Protein AF-A0A9E5UTL1-F1 (afdb_monomer_lite)

Foldseek 3Di:
DAPDPPDPVLVVVVVVCCVVQVFAPWDDDRNWIWGDGPNHTDIDHDDDPQLQVLLCLLPVDVVLVVLLQVLQVLLCWGQDSRAIWRWDADPVRPDIDTQHQDSPVCLSCVLQVFHPVLSVVPDPDLLSVLVRSCPGLSHACVCLVPPDPVVVVVCVVDVSSVVSSVSCVVVVVVDPPSHDPDDNVNSLVSSCVSRVVSVSVVVNVVVVVVVVLVVLLCVQDDLVLLCVLVVVDDPVCSVVLVVVLCVVDPHSSVVSNVDHNVVVSVSSVVSVVVVVVPPD

pLDDT: mean 87.73, std 11.04, range [37.44, 98.12]

Sequence (280 aa):
MGYNEQDPEWATIRENLLASLPLEETEESKGRLNGFFEGFPVDILLFPEESLDMATHYLSFPEVGHLLGRIAHGLGLDLNPEGLYYTYRREDGQYKRPLLLSRDFPTICQFFGLSARAWQNGFAKPEEMFAWVTASPYFSSKPYKQPATELKQRLEQRPQLQAFRDYLQKNRFFRPGQSPEILPHVILLRLEKFFPECQLRQFISQEQYLETKAQEIYQKFNKKLVQGWLPDLSKEVLSDFLTAFKQQHVNFKAYVRRSNVEQICEDVKAFHEGFGKVVE

Structure (mmCIF, N/CA/C/O backbone):
data_AF-A0A9E5UTL1-F1
#
_entry.id   AF-A0A9E5UTL1-F1
#
loop_
_atom_site.group_PDB
_atom_site.id
_atom_site.type_symbol
_atom_site.label_atom_id
_atom_site.label_alt_id
_atom_site.label_comp_id
_atom_site.label_asym_id
_atom_site.label_entity_id
_atom_site.label_seq_id
_atom_site.pdbx_PDB_ins_code
_atom_site.Cartn_x
_atom_site.Cartn_y
_atom_site.Cartn_z
_atom_site.occupancy
_atom_site.B_iso_or_equiv
_atom_site.auth_seq_id
_atom_site.auth_comp_id
_atom_site.auth_asym_id
_atom_site.auth_atom_id
_atom_site.pdbx_PDB_model_num
ATOM 1 N N . MET A 1 1 ? 2.866 7.877 2.299 1.00 40.06 1 MET A N 1
ATOM 2 C CA . MET A 1 1 ? 1.867 8.282 1.304 1.00 40.06 1 MET A CA 1
ATOM 3 C C . MET A 1 1 ? 1.453 9.648 1.765 1.00 40.06 1 MET A C 1
ATOM 5 O O . MET A 1 1 ? 0.882 9.753 2.838 1.00 40.06 1 MET A O 1
ATOM 9 N N . GLY A 1 2 ? 2.020 10.648 1.110 1.00 42.78 2 GLY A N 1
ATOM 10 C CA . GLY A 1 2 ? 1.760 12.054 1.357 1.00 42.78 2 GLY A CA 1
ATOM 11 C C . GLY A 1 2 ? 1.269 12.628 0.044 1.00 42.78 2 GLY A C 1
ATOM 12 O O . GLY A 1 2 ? 1.676 12.130 -1.013 1.00 42.78 2 GLY A O 1
ATOM 13 N N . TYR A 1 3 ? 0.397 13.627 0.125 1.00 53.31 3 TYR A N 1
ATOM 14 C CA . TYR A 1 3 ? 0.098 14.502 -1.000 1.00 53.31 3 TYR A CA 1
ATOM 15 C C . TYR A 1 3 ? 1.399 14.923 -1.692 1.00 53.31 3 TYR A C 1
ATOM 17 O O . TYR A 1 3 ? 2.439 15.074 -1.044 1.00 53.31 3 TYR A O 1
ATOM 25 N N . ASN A 1 4 ? 1.359 15.057 -3.016 1.00 50.91 4 ASN A N 1
ATOM 26 C CA . ASN A 1 4 ? 2.505 15.566 -3.750 1.00 50.91 4 ASN A CA 1
ATOM 27 C C . ASN A 1 4 ? 2.756 17.006 -3.282 1.00 50.91 4 ASN A C 1
ATOM 29 O O . ASN A 1 4 ? 1.930 17.875 -3.530 1.00 50.91 4 ASN A O 1
ATOM 33 N N . GLU A 1 5 ? 3.883 17.258 -2.614 1.00 50.47 5 GLU A N 1
ATOM 34 C CA . GLU A 1 5 ? 4.274 18.591 -2.120 1.00 50.47 5 GLU A CA 1
ATOM 35 C C . GLU A 1 5 ? 4.356 19.637 -3.252 1.00 50.47 5 GLU A C 1
ATOM 37 O O . GLU A 1 5 ? 4.372 20.835 -2.992 1.00 50.47 5 GLU A O 1
ATOM 42 N N . GLN A 1 6 ? 4.384 19.188 -4.513 1.00 51.22 6 GLN A N 1
ATOM 43 C CA . GLN A 1 6 ? 4.371 20.031 -5.710 1.00 51.22 6 GLN A CA 1
ATOM 44 C C . GLN A 1 6 ? 2.969 20.326 -6.262 1.00 51.22 6 GLN A C 1
ATOM 46 O O . GLN A 1 6 ? 2.867 20.945 -7.320 1.00 51.22 6 GLN A O 1
ATOM 51 N N . ASP A 1 7 ? 1.899 19.870 -5.606 1.00 63.19 7 ASP A N 1
ATOM 52 C CA . ASP A 1 7 ? 0.537 20.221 -6.000 1.00 63.19 7 ASP A CA 1
ATOM 53 C C . ASP A 1 7 ? 0.268 21.702 -5.662 1.00 63.19 7 ASP A C 1
ATOM 55 O O . ASP A 1 7 ? 0.305 22.070 -4.483 1.00 63.19 7 ASP A O 1
ATOM 59 N N . PRO A 1 8 ? 0.015 22.579 -6.653 1.00 62.72 8 PRO A N 1
ATOM 60 C CA . PRO A 1 8 ? -0.267 23.993 -6.403 1.00 62.72 8 PRO A CA 1
ATOM 61 C C . PRO A 1 8 ? -1.456 24.199 -5.459 1.00 62.72 8 PRO A C 1
ATOM 63 O O . PRO A 1 8 ? -1.504 25.192 -4.734 1.00 62.72 8 PRO A O 1
ATOM 66 N N . GLU A 1 9 ? -2.394 23.250 -5.440 1.00 73.69 9 GLU A N 1
ATOM 67 C CA . GLU A 1 9 ? -3.577 23.285 -4.589 1.00 73.69 9 GLU A CA 1
ATOM 68 C C . GLU A 1 9 ? -3.218 23.091 -3.103 1.00 73.69 9 GLU A C 1
ATOM 70 O O . GLU A 1 9 ? -3.823 23.721 -2.232 1.00 73.69 9 GLU A O 1
ATOM 75 N N . TRP A 1 10 ? -2.164 22.317 -2.796 1.00 72.12 10 TRP A N 1
ATOM 76 C CA . TRP A 1 10 ? -1.680 22.117 -1.423 1.00 72.12 10 TRP A CA 1
ATOM 77 C C . TRP A 1 10 ? -1.168 23.413 -0.804 1.00 72.12 10 TRP A C 1
ATOM 79 O O . TRP A 1 10 ? -1.546 23.745 0.319 1.00 72.12 10 TRP A O 1
ATOM 89 N N . ALA A 1 11 ? -0.342 24.166 -1.534 1.00 75.38 11 ALA A N 1
ATOM 90 C CA . ALA A 1 11 ? 0.213 25.419 -1.030 1.00 75.38 11 ALA A CA 1
ATOM 91 C C . ALA A 1 11 ? -0.904 26.397 -0.630 1.00 75.38 11 ALA A C 1
ATOM 93 O O . ALA A 1 11 ? -0.866 26.971 0.458 1.00 75.38 11 ALA A O 1
ATOM 94 N N . THR A 1 12 ? -1.946 26.507 -1.458 1.00 82.06 12 THR A N 1
ATOM 95 C CA . THR A 1 12 ? -3.109 27.357 -1.182 1.00 82.06 12 THR A CA 1
ATOM 96 C C . THR A 1 12 ? -3.951 26.845 -0.010 1.00 82.06 12 THR A C 1
ATOM 98 O O . THR A 1 12 ? -4.310 27.628 0.871 1.00 82.06 12 THR A O 1
ATOM 101 N N . ILE A 1 13 ? -4.258 25.543 0.047 1.00 78.75 13 ILE A N 1
ATOM 102 C CA . ILE A 1 13 ? -5.006 24.950 1.170 1.00 78.75 13 ILE A CA 1
ATOM 103 C C . ILE A 1 13 ? -4.251 25.166 2.486 1.00 78.75 13 ILE A C 1
ATOM 105 O O . ILE A 1 13 ? -4.851 25.559 3.486 1.00 78.75 13 ILE A O 1
ATOM 109 N N . ARG A 1 14 ? -2.931 24.970 2.481 1.00 76.50 14 ARG A N 1
ATOM 110 C CA . ARG A 1 14 ? -2.058 25.189 3.635 1.00 76.50 14 ARG A CA 1
ATOM 111 C C . ARG A 1 14 ? -2.084 26.638 4.110 1.00 76.50 14 ARG A C 1
ATOM 113 O O . ARG A 1 14 ? -2.241 26.864 5.306 1.00 76.50 14 ARG A O 1
ATOM 120 N N . GLU A 1 15 ? -1.908 27.604 3.210 1.00 81.56 15 GLU A N 1
ATOM 121 C CA . GLU A 1 15 ? -1.924 29.029 3.567 1.00 81.56 15 GLU A CA 1
ATOM 122 C C . GLU A 1 15 ? -3.255 29.421 4.213 1.00 81.56 15 GLU A C 1
ATOM 124 O O . GLU A 1 15 ? -3.269 30.057 5.268 1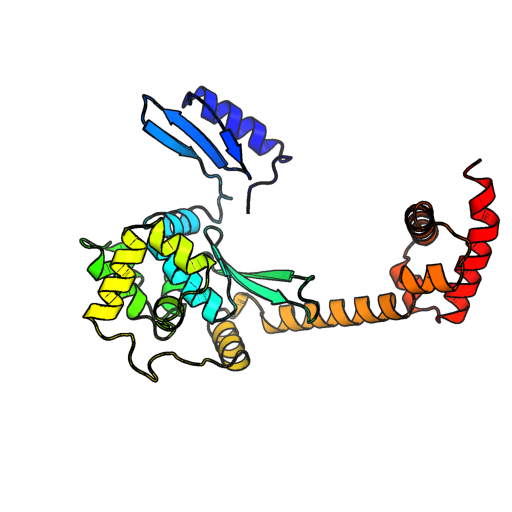.00 81.56 15 GLU A O 1
ATOM 129 N N . ASN A 1 16 ? -4.369 28.955 3.645 1.00 85.19 16 ASN A N 1
ATOM 130 C CA . ASN A 1 16 ? -5.698 29.184 4.207 1.00 85.19 16 ASN A CA 1
ATOM 131 C C . ASN A 1 16 ? -5.865 28.520 5.584 1.00 85.19 16 ASN A C 1
ATOM 133 O O . ASN A 1 16 ? -6.399 29.139 6.507 1.00 85.19 16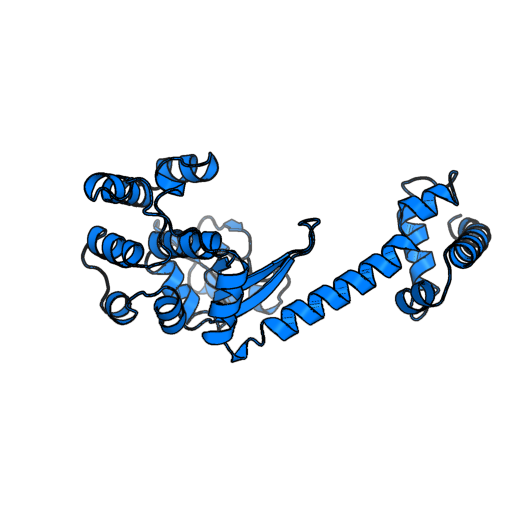 ASN A O 1
ATOM 137 N N . LEU A 1 17 ? -5.382 27.283 5.747 1.00 82.94 17 LEU A N 1
ATOM 138 C CA . LEU A 1 17 ? -5.432 26.562 7.020 1.00 82.94 17 LEU A CA 1
ATOM 139 C C . LEU A 1 17 ? -4.629 27.283 8.101 1.00 82.94 17 LEU A C 1
ATOM 141 O O . LEU A 1 17 ? -5.189 27.570 9.152 1.00 82.94 17 LEU A O 1
ATOM 145 N N . LEU A 1 18 ? -3.370 27.635 7.835 1.00 82.31 18 LEU A N 1
ATOM 146 C CA . LEU A 1 18 ? -2.504 28.331 8.792 1.00 82.31 18 LEU A CA 1
ATOM 147 C C . LEU A 1 18 ? -3.010 29.737 9.139 1.00 82.31 18 LEU A C 1
ATOM 149 O O . LEU A 1 18 ? -2.807 30.193 10.261 1.00 82.31 18 LEU A O 1
ATOM 153 N N . ALA A 1 19 ? -3.698 30.411 8.213 1.00 85.44 19 ALA A N 1
ATOM 154 C CA . ALA A 1 19 ? -4.368 31.675 8.504 1.00 85.44 19 ALA A CA 1
ATOM 155 C C . ALA A 1 19 ? -5.569 31.498 9.453 1.00 85.44 19 ALA A C 1
ATOM 157 O O . ALA A 1 19 ? -5.836 32.374 10.274 1.00 85.44 19 ALA A O 1
ATOM 158 N N . SER A 1 20 ? -6.293 30.378 9.347 1.00 85.44 20 SER A N 1
ATOM 159 C CA . SER A 1 20 ? -7.475 30.079 10.173 1.00 85.44 20 SER A CA 1
ATOM 160 C C . SER A 1 20 ? -7.159 29.394 11.508 1.00 85.44 20 SER A C 1
ATOM 162 O O . SER A 1 20 ? -7.891 29.570 12.480 1.00 85.44 20 SER A O 1
ATOM 164 N N . LEU A 1 21 ? -6.071 28.628 11.557 1.00 85.88 21 LEU A N 1
ATOM 165 C CA . LEU A 1 21 ? -5.602 27.862 12.703 1.00 85.88 21 LEU A CA 1
ATOM 166 C C . LEU A 1 21 ? -4.093 28.109 12.847 1.00 85.88 21 LEU A C 1
ATOM 168 O O . LEU A 1 21 ? -3.289 27.320 12.341 1.00 85.88 21 LEU A O 1
ATOM 172 N N . PRO A 1 22 ? -3.693 29.230 13.474 1.00 84.62 22 PRO A N 1
ATOM 173 C CA . PRO A 1 22 ? -2.289 29.585 13.607 1.00 84.62 22 PRO A CA 1
ATOM 174 C C . PRO A 1 22 ? -1.596 28.577 14.525 1.00 84.62 22 PRO A C 1
ATOM 176 O O . PRO A 1 22 ? -1.802 28.577 15.737 1.00 84.62 22 PRO A O 1
ATOM 179 N N . LEU A 1 23 ? -0.797 27.697 13.925 1.00 86.62 23 LEU A N 1
ATOM 180 C CA . LEU A 1 23 ? 0.011 26.721 14.642 1.00 86.62 23 LEU A CA 1
ATOM 181 C C . LEU A 1 23 ? 1.375 27.323 15.004 1.00 86.62 23 LEU A C 1
ATOM 183 O O . LEU A 1 23 ? 2.058 27.907 14.159 1.00 86.62 23 LEU A O 1
ATOM 187 N N . GLU A 1 24 ? 1.792 27.131 16.247 1.00 85.44 24 GLU A N 1
ATOM 188 C CA . GLU A 1 24 ? 3.146 27.389 16.731 1.00 85.44 24 GLU A CA 1
ATOM 189 C C . GLU A 1 24 ? 4.072 26.216 16.363 1.00 85.44 24 GLU A C 1
ATOM 191 O O . GLU A 1 24 ? 3.616 25.077 16.245 1.00 85.44 24 GLU A O 1
ATOM 196 N N . GLU A 1 25 ? 5.371 26.494 16.188 1.00 75.75 25 GLU A N 1
ATOM 197 C CA . GLU A 1 25 ? 6.429 25.484 15.975 1.00 75.75 25 GLU A CA 1
ATOM 198 C C . GLU A 1 25 ? 6.087 24.446 14.889 1.00 75.75 25 GLU A C 1
ATOM 200 O O . GLU A 1 25 ? 6.063 23.239 15.123 1.00 75.75 25 GLU A O 1
ATOM 205 N N . THR A 1 26 ? 5.781 24.932 13.681 1.00 78.69 26 THR A N 1
ATOM 206 C CA . THR A 1 26 ? 5.315 24.058 12.601 1.00 78.69 26 THR A CA 1
ATOM 207 C C . THR A 1 26 ? 6.430 23.229 11.968 1.00 78.69 26 THR A C 1
ATOM 209 O O . THR A 1 26 ? 7.438 23.761 11.504 1.00 78.69 26 THR A O 1
ATOM 212 N N . GLU A 1 27 ? 6.205 21.918 11.872 1.00 81.81 27 GLU A N 1
ATOM 213 C CA . GLU A 1 27 ? 7.047 20.987 11.120 1.00 81.81 27 GLU A CA 1
ATOM 214 C C . GLU A 1 27 ? 6.227 20.264 10.050 1.00 81.81 27 GLU A C 1
ATOM 216 O O . GLU A 1 27 ? 5.129 19.761 10.309 1.00 81.81 27 GLU A O 1
ATOM 221 N N . GLU A 1 28 ? 6.788 20.163 8.846 1.00 75.44 28 GLU A N 1
ATOM 222 C CA . GLU A 1 28 ? 6.187 19.438 7.730 1.00 75.44 28 GLU A CA 1
ATOM 223 C C . GLU A 1 28 ? 6.955 18.148 7.451 1.00 75.44 28 GLU A C 1
ATOM 225 O O . GLU A 1 28 ? 8.187 18.114 7.388 1.00 75.44 28 GLU A O 1
ATOM 230 N N . SER A 1 29 ? 6.217 17.057 7.262 1.00 74.75 29 SER A N 1
ATOM 231 C CA . SER A 1 29 ? 6.806 15.806 6.800 1.00 74.75 29 SER A CA 1
ATOM 232 C C . SER A 1 29 ? 5.806 15.006 5.982 1.00 74.75 29 SER A C 1
ATOM 234 O O . SER A 1 29 ? 4.813 14.517 6.520 1.00 74.75 29 SER A O 1
ATOM 236 N N . LYS A 1 30 ? 6.095 14.801 4.690 1.00 69.44 30 LYS A N 1
ATOM 237 C CA . LYS A 1 30 ? 5.329 13.908 3.804 1.00 69.44 30 LYS A CA 1
ATOM 238 C C . LYS A 1 30 ? 3.833 14.263 3.749 1.00 69.44 30 LYS A C 1
ATOM 240 O O . LYS A 1 30 ? 2.999 13.367 3.886 1.00 69.44 30 LYS A O 1
ATOM 245 N N . GLY A 1 31 ? 3.498 15.543 3.574 1.00 68.44 31 GLY A N 1
ATOM 246 C CA . GLY A 1 31 ? 2.104 16.008 3.490 1.00 68.44 31 GLY A CA 1
ATOM 247 C C . GLY A 1 31 ? 1.329 15.962 4.815 1.00 68.44 31 GLY A C 1
ATOM 248 O O . GLY A 1 31 ? 0.103 15.879 4.814 1.00 68.44 31 GLY A O 1
ATOM 249 N N . ARG A 1 32 ? 2.041 15.972 5.946 1.00 79.38 32 ARG A N 1
ATOM 250 C CA . ARG A 1 32 ? 1.495 16.157 7.295 1.00 79.38 32 ARG A CA 1
ATOM 251 C C . ARG A 1 32 ? 2.076 17.435 7.877 1.00 79.38 32 ARG A C 1
ATOM 253 O O . ARG A 1 32 ? 3.292 17.625 7.816 1.00 79.38 32 ARG A O 1
ATOM 260 N N . LEU A 1 33 ? 1.212 18.252 8.466 1.00 85.25 33 LEU A N 1
ATOM 261 C CA . LEU A 1 33 ? 1.589 19.461 9.184 1.00 85.25 33 LEU A CA 1
ATOM 262 C C . LEU A 1 33 ? 1.398 19.220 10.680 1.00 85.25 33 LEU A C 1
ATOM 264 O O . LEU A 1 33 ? 0.303 18.872 11.118 1.00 85.25 33 LEU A O 1
ATOM 268 N N . ASN A 1 34 ? 2.472 19.385 11.441 1.00 88.81 34 ASN A N 1
ATOM 269 C CA . ASN A 1 34 ? 2.472 19.260 12.893 1.00 88.81 34 ASN A CA 1
ATOM 270 C C . ASN A 1 34 ? 2.728 20.629 13.499 1.00 88.81 34 ASN A C 1
ATOM 272 O O . ASN A 1 34 ? 3.507 21.398 12.939 1.00 88.81 34 ASN A O 1
ATOM 276 N N . GLY A 1 35 ? 2.127 20.908 14.644 1.00 90.69 35 GLY A N 1
ATOM 277 C CA . GLY A 1 35 ? 2.451 22.087 15.434 1.00 90.69 35 GLY A CA 1
ATOM 278 C C . GLY A 1 35 ? 1.668 22.107 16.734 1.00 90.69 35 GLY A C 1
ATOM 279 O O . GLY A 1 35 ? 1.076 21.101 17.135 1.00 90.69 35 GLY A O 1
ATOM 280 N N . PHE A 1 36 ? 1.643 23.268 17.374 1.00 91.06 36 PHE A N 1
ATOM 281 C CA . PHE A 1 36 ? 0.877 23.491 18.592 1.00 91.06 36 PHE A CA 1
ATOM 282 C C . PHE A 1 36 ? -0.207 24.538 18.369 1.00 91.06 36 PHE A C 1
ATOM 284 O O . PHE A 1 36 ? 0.044 25.589 17.792 1.00 91.06 36 PHE A O 1
ATOM 291 N N . PHE A 1 37 ? -1.415 24.265 18.849 1.00 90.19 37 PHE A N 1
ATOM 292 C CA . PHE A 1 37 ? -2.492 25.246 18.926 1.00 90.19 37 PHE A CA 1
ATOM 293 C C . PHE A 1 37 ? -2.871 25.425 20.392 1.00 90.19 37 PHE A C 1
ATOM 295 O O . PHE A 1 37 ? -3.285 24.463 21.038 1.00 90.19 37 PHE A O 1
ATOM 302 N N . GLU A 1 38 ? -2.676 26.628 20.935 1.00 90.94 38 GLU A N 1
ATOM 303 C CA . GLU A 1 38 ? -2.937 26.942 22.352 1.00 90.94 38 GLU A CA 1
ATOM 304 C C . GLU A 1 38 ? -2.257 25.958 23.333 1.00 90.94 38 GLU A C 1
ATOM 306 O O . GLU A 1 38 ? -2.821 25.560 24.351 1.00 90.94 38 GLU A O 1
ATOM 311 N N . GLY A 1 39 ? -1.030 25.528 23.012 1.00 90.38 39 GLY A N 1
ATOM 312 C CA . GLY A 1 39 ? -0.266 24.564 23.811 1.00 90.38 39 GLY A CA 1
ATOM 313 C C . GLY A 1 39 ? -0.673 23.095 23.633 1.00 90.38 39 GLY A C 1
ATOM 314 O O . GLY A 1 39 ? -0.078 22.221 24.268 1.00 90.38 39 GLY A O 1
ATOM 315 N N . PHE A 1 40 ? -1.639 22.789 22.762 1.00 90.62 40 PHE A N 1
ATOM 316 C CA . PHE A 1 40 ? -2.016 21.418 22.416 1.00 90.62 40 PHE A CA 1
ATOM 317 C C . PHE A 1 40 ? -1.327 20.961 21.130 1.00 90.62 40 PHE A C 1
ATOM 319 O O . PHE A 1 40 ? -1.352 21.699 20.146 1.00 90.62 40 PHE A O 1
ATOM 326 N N . PRO A 1 41 ? -0.756 19.744 21.091 1.00 90.25 41 PRO A N 1
ATOM 327 C CA . PRO A 1 41 ? -0.215 19.198 19.855 1.00 90.25 41 PRO A CA 1
ATOM 328 C C . PRO A 1 41 ? -1.350 18.945 18.857 1.00 90.25 41 PRO A C 1
ATOM 330 O O . PRO A 1 41 ? -2.335 18.273 19.178 1.00 90.25 41 PRO A O 1
ATOM 333 N N . VAL A 1 42 ? -1.195 19.467 17.643 1.00 90.12 42 VAL A N 1
ATOM 334 C CA . VAL A 1 42 ? -2.142 19.312 16.539 1.00 90.12 42 VAL A CA 1
ATOM 335 C C . VAL A 1 42 ? -1.426 18.705 15.341 1.00 90.12 42 VAL A C 1
ATOM 337 O O . VAL A 1 42 ? -0.413 19.221 14.871 1.00 90.12 42 VAL A O 1
ATOM 340 N N . ASP A 1 43 ? -2.010 17.624 14.830 1.00 88.25 43 ASP A N 1
ATOM 341 C CA . ASP A 1 43 ? -1.602 16.971 13.594 1.00 88.25 43 ASP A CA 1
ATOM 342 C C . ASP A 1 43 ? -2.673 17.197 12.527 1.00 88.25 43 ASP A C 1
ATOM 344 O O . ASP A 1 43 ? -3.810 16.742 12.672 1.00 88.25 43 ASP A O 1
ATOM 348 N N . ILE A 1 44 ? -2.304 17.857 11.433 1.00 86.19 44 ILE A N 1
ATOM 349 C CA . ILE A 1 44 ? -3.168 18.044 10.270 1.00 86.19 44 ILE A CA 1
ATOM 350 C C . ILE A 1 44 ? -2.732 17.069 9.181 1.00 86.19 44 ILE A C 1
ATOM 352 O O . ILE A 1 44 ? -1.578 17.053 8.741 1.00 86.19 44 ILE A O 1
ATOM 356 N N . LEU A 1 45 ? -3.686 16.246 8.752 1.00 85.31 45 LEU A N 1
ATOM 357 C CA . LEU A 1 45 ? -3.525 15.249 7.705 1.00 85.31 45 LEU A CA 1
ATOM 358 C C . LEU A 1 45 ? -4.448 15.599 6.545 1.00 85.31 45 LEU A C 1
ATOM 360 O O . LEU A 1 45 ? -5.631 15.859 6.761 1.00 85.31 45 LEU A O 1
ATOM 364 N N . LEU A 1 46 ? -3.916 15.557 5.328 1.00 80.06 46 LEU A N 1
ATOM 365 C CA . LEU A 1 46 ? -4.714 15.705 4.122 1.00 80.06 46 LEU A CA 1
ATOM 366 C C . LEU A 1 46 ? -4.938 14.374 3.425 1.00 80.06 46 LEU A C 1
ATOM 368 O O . LEU A 1 46 ? -4.022 13.563 3.278 1.00 80.06 46 LEU A O 1
ATOM 372 N N . PHE A 1 47 ? -6.158 14.214 2.930 1.00 82.75 47 PHE A N 1
ATOM 373 C CA . PHE A 1 47 ? -6.584 13.082 2.129 1.00 82.75 47 PHE A CA 1
ATOM 374 C C . PHE A 1 47 ? -7.418 13.584 0.948 1.00 82.75 47 PHE A C 1
ATOM 376 O O . PHE A 1 47 ? -8.130 14.578 1.108 1.00 82.75 47 PHE A O 1
ATOM 383 N N . PRO A 1 48 ? -7.332 12.921 -0.220 1.00 83.56 48 PRO A N 1
ATOM 384 C CA . PRO A 1 48 ? -8.272 13.148 -1.309 1.00 83.56 48 PRO A CA 1
ATOM 385 C C . PRO A 1 48 ? -9.714 13.002 -0.825 1.00 83.56 48 PRO A C 1
ATOM 387 O O . PRO A 1 48 ? -9.993 12.182 0.054 1.00 83.56 48 PRO A O 1
ATOM 390 N N . GLU A 1 49 ? -10.632 13.772 -1.408 1.00 87.62 49 GLU A N 1
ATOM 391 C CA . GLU A 1 49 ? -12.042 13.770 -1.005 1.00 87.62 49 GLU A CA 1
ATOM 392 C C . GLU A 1 49 ? -12.622 12.349 -1.007 1.00 87.62 49 GLU A C 1
ATOM 394 O O . GLU A 1 49 ? -13.271 11.932 -0.048 1.00 87.62 49 GLU A O 1
ATOM 399 N N . GLU A 1 50 ? -12.291 11.550 -2.025 1.00 91.00 50 GLU A N 1
ATOM 400 C CA . GLU A 1 50 ? -12.787 10.185 -2.170 1.00 91.00 50 GLU A CA 1
ATOM 401 C C . GLU A 1 50 ? -12.275 9.195 -1.111 1.00 91.00 50 GLU A C 1
ATOM 403 O O . GLU A 1 50 ? -12.753 8.058 -1.061 1.00 91.00 50 GLU A O 1
ATOM 408 N N . SER A 1 51 ? -11.284 9.572 -0.298 1.00 91.31 51 SER A N 1
ATOM 409 C CA . SER A 1 51 ? -10.760 8.744 0.788 1.00 91.31 51 SER A CA 1
ATOM 410 C C . SER A 1 51 ? -10.997 9.312 2.181 1.00 91.31 51 SER A C 1
ATOM 412 O O . SER A 1 51 ? -10.635 8.642 3.148 1.00 91.31 51 SER A O 1
ATOM 414 N N . LEU A 1 52 ? -11.645 10.474 2.318 1.00 91.31 52 LEU A N 1
ATOM 415 C CA . LEU A 1 52 ? -11.903 11.086 3.624 1.00 91.31 52 LEU A CA 1
ATOM 416 C C . LEU A 1 52 ? -12.647 10.140 4.573 1.00 91.31 52 LEU A C 1
ATOM 418 O O . LEU A 1 52 ? -12.173 9.913 5.682 1.00 91.31 52 LEU A O 1
ATOM 422 N N . ASP A 1 53 ? -13.733 9.505 4.125 1.00 93.94 53 ASP A N 1
ATOM 423 C CA . ASP A 1 53 ? -14.502 8.567 4.959 1.00 93.94 53 ASP A CA 1
ATOM 424 C C . ASP A 1 53 ? -13.652 7.377 5.430 1.00 93.94 53 ASP A C 1
ATOM 426 O O . ASP A 1 53 ? -13.669 6.983 6.603 1.00 93.94 53 ASP A O 1
ATOM 430 N N . MET A 1 54 ? -12.852 6.817 4.519 1.00 94.88 54 MET A N 1
ATOM 431 C CA . MET A 1 54 ? -11.940 5.719 4.827 1.00 94.88 54 MET A CA 1
ATOM 432 C C . MET A 1 54 ? -10.860 6.155 5.820 1.00 94.88 54 MET A C 1
ATOM 434 O O . MET A 1 54 ? -10.569 5.430 6.776 1.00 94.88 54 MET A O 1
ATOM 438 N N . ALA A 1 55 ? -10.290 7.343 5.627 1.00 93.12 55 ALA A N 1
ATOM 439 C CA . ALA A 1 55 ? -9.270 7.906 6.493 1.00 93.12 55 ALA A CA 1
ATOM 440 C C . ALA A 1 55 ? -9.828 8.169 7.892 1.00 93.12 55 ALA A C 1
ATOM 442 O O . ALA A 1 55 ? -9.204 7.770 8.878 1.00 93.12 55 ALA A O 1
ATOM 443 N N . THR A 1 56 ? -11.033 8.736 7.988 1.00 92.44 56 THR A N 1
ATOM 444 C CA . THR A 1 56 ? -11.750 8.923 9.250 1.00 92.44 56 THR A CA 1
ATOM 445 C C . THR A 1 56 ? -11.895 7.595 9.975 1.00 92.44 56 THR A C 1
ATOM 447 O O . THR A 1 56 ? -11.503 7.499 11.137 1.00 92.44 56 THR A O 1
ATOM 450 N N . HIS A 1 57 ? -12.368 6.537 9.313 1.00 93.19 57 HIS A N 1
ATOM 451 C CA . HIS A 1 57 ? -12.485 5.228 9.955 1.00 93.19 57 HIS A CA 1
ATOM 452 C C . HIS A 1 57 ? -11.130 4.638 10.362 1.00 93.19 57 HIS A C 1
ATOM 454 O O . HIS A 1 57 ? -10.963 4.182 11.494 1.00 93.19 57 HIS A O 1
ATOM 460 N N . TYR A 1 58 ? -10.137 4.688 9.478 1.00 91.94 58 TYR A N 1
ATOM 461 C CA . TYR A 1 58 ? -8.805 4.155 9.749 1.00 91.94 58 TYR A CA 1
ATOM 462 C C . TYR A 1 58 ? -8.129 4.846 10.947 1.00 91.94 58 TYR A C 1
ATOM 464 O O . TYR A 1 58 ? -7.420 4.193 11.717 1.00 91.94 58 TYR A O 1
ATOM 472 N N . LEU A 1 59 ? -8.355 6.153 11.112 1.00 89.75 59 LEU A N 1
ATOM 473 C CA . LEU A 1 59 ? -7.729 6.987 12.140 1.00 89.75 59 LEU A CA 1
ATOM 474 C C . LEU A 1 59 ? -8.566 7.130 13.424 1.00 89.75 59 LEU A C 1
ATOM 476 O O . LEU A 1 59 ? -8.000 7.480 14.457 1.00 89.75 59 LEU A O 1
ATOM 480 N N . SER A 1 60 ? -9.868 6.808 13.401 1.00 86.62 60 SER A N 1
ATOM 481 C CA . SER A 1 60 ? -10.779 6.937 14.559 1.00 86.62 60 SER A CA 1
ATOM 482 C C . SER A 1 60 ? -10.325 6.133 15.782 1.00 86.62 60 SER A C 1
ATOM 484 O O . SER A 1 60 ? -10.516 6.559 16.917 1.00 86.62 60 SER A O 1
ATOM 486 N N . PHE A 1 61 ? -9.697 4.976 15.556 1.00 81.38 61 PHE A N 1
ATOM 487 C CA . PHE A 1 61 ? -9.058 4.180 16.601 1.00 81.38 61 PHE A CA 1
ATOM 488 C C . PHE A 1 61 ? -7.644 3.825 16.129 1.00 81.38 61 PHE A C 1
ATOM 490 O O . PHE A 1 61 ? -7.495 2.887 15.340 1.00 81.38 61 PHE A O 1
ATOM 497 N N . PRO A 1 62 ? -6.598 4.536 16.593 1.00 74.56 62 PRO A N 1
ATOM 498 C CA . PRO A 1 62 ? -5.241 4.414 16.051 1.00 74.56 62 PRO A CA 1
ATOM 499 C C . PRO A 1 62 ? -4.699 2.980 16.000 1.00 74.56 62 PRO A C 1
ATOM 501 O O . PRO A 1 62 ? -3.961 2.610 15.082 1.00 74.56 62 PRO A O 1
ATOM 504 N N . GLU A 1 63 ? -5.086 2.144 16.965 1.00 83.56 63 GLU A N 1
ATOM 505 C CA . GLU A 1 63 ? -4.695 0.738 16.977 1.00 83.56 63 GLU A CA 1
ATOM 506 C C . GLU A 1 63 ? -5.514 -0.120 16.013 1.00 83.56 63 GLU A C 1
ATOM 508 O O . GLU A 1 63 ? -4.968 -1.064 15.458 1.00 83.56 63 GLU A O 1
ATOM 513 N N . VAL A 1 64 ? -6.781 0.191 15.728 1.00 85.62 64 VAL A N 1
ATOM 514 C CA . VAL A 1 64 ? -7.590 -0.617 14.798 1.00 85.62 64 VAL A CA 1
ATOM 515 C C . VAL A 1 64 ? -7.010 -0.581 13.399 1.00 85.62 64 VAL A C 1
ATOM 517 O O . VAL A 1 64 ? -6.805 -1.646 12.818 1.00 85.62 64 VAL A O 1
ATOM 520 N N . GLY A 1 65 ? -6.660 0.603 12.888 1.00 88.06 65 GLY A N 1
ATOM 521 C CA . GLY A 1 65 ? -5.966 0.715 11.605 1.00 88.06 65 GLY A CA 1
ATOM 522 C C . GLY A 1 65 ? -4.685 -0.126 11.584 1.00 88.06 65 GLY A C 1
ATOM 523 O O . GLY A 1 65 ? -4.433 -0.869 10.635 1.00 88.06 65 GLY A O 1
ATOM 524 N N . HIS A 1 66 ? -3.919 -0.117 12.682 1.00 88.00 66 HIS A N 1
ATOM 525 C CA . HIS A 1 66 ? -2.708 -0.930 12.812 1.00 88.00 66 HIS A CA 1
ATOM 526 C C . HIS A 1 66 ? -2.987 -2.441 12.830 1.00 88.00 66 HIS A C 1
ATOM 528 O O . HIS A 1 66 ? -2.300 -3.214 12.158 1.00 88.00 66 HIS A O 1
ATOM 534 N N . LEU A 1 67 ? -3.974 -2.876 13.610 1.00 92.06 67 LEU A N 1
ATOM 535 C CA . LEU A 1 67 ? -4.325 -4.280 13.780 1.00 92.06 67 LEU A CA 1
ATOM 536 C C . LEU A 1 67 ? -4.934 -4.859 12.496 1.00 92.06 67 LEU A C 1
ATOM 538 O O . LEU A 1 67 ? -4.493 -5.914 12.037 1.00 92.06 67 LEU A O 1
ATOM 542 N N . LEU A 1 68 ? -5.876 -4.146 11.873 1.00 94.44 68 LEU A N 1
ATOM 543 C CA . LEU A 1 68 ? -6.438 -4.517 10.573 1.00 94.44 68 LEU A CA 1
ATOM 544 C C . LEU A 1 68 ? -5.370 -4.488 9.479 1.00 94.44 68 LEU A C 1
ATOM 546 O O . LEU A 1 68 ? -5.323 -5.397 8.655 1.00 94.44 68 LEU A O 1
ATOM 550 N N . GLY A 1 69 ? -4.453 -3.517 9.513 1.00 93.19 69 GLY A N 1
ATOM 551 C CA . GLY A 1 69 ? -3.302 -3.469 8.614 1.00 93.19 69 GLY A CA 1
ATOM 552 C C . GLY A 1 69 ? -2.412 -4.708 8.717 1.00 93.19 69 GLY A C 1
ATOM 553 O O . GLY A 1 69 ? -1.936 -5.214 7.703 1.00 93.19 69 GLY A O 1
ATOM 554 N N . ARG A 1 70 ? -2.232 -5.274 9.919 1.00 90.94 70 ARG A N 1
ATOM 555 C CA . ARG A 1 70 ? -1.502 -6.543 10.084 1.00 90.94 70 ARG A CA 1
ATOM 556 C C . ARG A 1 70 ? -2.271 -7.750 9.568 1.00 90.94 70 ARG A C 1
ATOM 558 O O . ARG A 1 70 ? -1.639 -8.643 9.006 1.00 90.94 70 ARG A O 1
ATOM 565 N N . ILE A 1 71 ? -3.594 -7.777 9.735 1.00 93.50 71 ILE A N 1
ATOM 566 C CA . ILE A 1 71 ? -4.440 -8.806 9.116 1.00 93.50 71 ILE A CA 1
ATOM 567 C C . ILE A 1 71 ? -4.297 -8.726 7.593 1.00 93.50 71 ILE A C 1
ATOM 569 O O . ILE A 1 71 ? -3.939 -9.721 6.971 1.00 93.50 71 ILE A O 1
ATOM 573 N N . ALA A 1 72 ? -4.478 -7.538 7.008 1.00 95.44 72 ALA A N 1
ATOM 574 C CA . ALA A 1 72 ? -4.324 -7.291 5.576 1.00 95.44 72 ALA A CA 1
ATOM 575 C C . ALA A 1 72 ? -2.953 -7.757 5.063 1.00 95.44 72 ALA A C 1
ATOM 577 O O . ALA A 1 72 ? -2.881 -8.538 4.114 1.00 95.44 72 ALA A O 1
ATOM 578 N N . HIS A 1 73 ? -1.875 -7.376 5.753 1.00 92.00 73 HIS A N 1
ATOM 579 C CA . HIS A 1 73 ? -0.516 -7.765 5.384 1.00 92.00 73 HIS A CA 1
ATOM 580 C C . HIS A 1 73 ? -0.313 -9.286 5.390 1.00 92.00 73 HIS A C 1
ATOM 582 O O . HIS A 1 73 ? 0.330 -9.829 4.492 1.00 92.00 73 HIS A O 1
ATOM 588 N N . GLY A 1 74 ? -0.912 -9.994 6.355 1.00 89.50 74 GLY A N 1
ATOM 589 C CA . GLY A 1 74 ? -0.911 -11.459 6.396 1.00 89.50 74 GLY A CA 1
ATOM 590 C C . GLY A 1 74 ? -1.596 -12.117 5.191 1.00 89.50 74 GLY A C 1
ATOM 591 O O . GLY A 1 74 ? -1.299 -13.267 4.881 1.00 89.50 74 GLY A O 1
ATOM 592 N N . LEU A 1 75 ? -2.462 -11.384 4.488 1.00 91.88 75 LEU A N 1
ATOM 593 C CA . LEU A 1 75 ? -3.140 -11.807 3.259 1.00 91.88 75 LEU A CA 1
ATOM 594 C C . LEU A 1 75 ? -2.447 -11.283 1.987 1.00 91.88 75 LEU A C 1
ATOM 596 O O . LEU A 1 75 ? -2.958 -11.477 0.887 1.00 91.88 75 LEU A O 1
ATOM 600 N N . GLY A 1 76 ? -1.300 -10.607 2.113 1.00 91.62 76 GLY A N 1
ATOM 601 C CA . GLY A 1 76 ? -0.611 -9.962 0.990 1.00 91.62 76 GLY A CA 1
ATOM 602 C C . GLY A 1 76 ? -1.262 -8.657 0.511 1.00 91.62 76 GLY A C 1
ATOM 603 O O . GLY A 1 76 ? -0.936 -8.182 -0.580 1.00 91.62 76 GLY A O 1
ATOM 604 N N . LEU A 1 77 ? -2.158 -8.086 1.319 1.00 95.88 77 LEU A N 1
ATOM 605 C CA . LEU A 1 77 ? -2.869 -6.835 1.067 1.00 95.88 77 LEU A CA 1
ATOM 606 C C . LEU A 1 77 ? -2.250 -5.679 1.852 1.00 95.88 77 LEU A C 1
ATOM 608 O O . LEU A 1 77 ? -1.582 -5.882 2.866 1.00 95.88 77 LEU A O 1
ATOM 612 N N . ASP A 1 78 ? -2.538 -4.461 1.414 1.00 95.75 78 ASP A N 1
ATOM 613 C CA . ASP A 1 78 ? -2.130 -3.235 2.088 1.00 95.75 78 ASP A CA 1
ATOM 614 C C . ASP A 1 78 ? -3.391 -2.439 2.464 1.00 95.75 78 ASP A C 1
ATOM 616 O O . ASP A 1 78 ? -4.166 -2.054 1.593 1.00 95.75 78 ASP A O 1
ATOM 620 N N . LEU A 1 79 ? -3.627 -2.226 3.762 1.00 96.31 79 LEU A N 1
ATOM 621 C CA . LEU A 1 79 ? -4.704 -1.369 4.271 1.00 96.31 79 LEU A CA 1
ATOM 622 C C . LEU A 1 79 ? -4.093 -0.076 4.807 1.00 96.31 79 LEU A C 1
ATOM 624 O O . LEU A 1 79 ? -3.175 -0.118 5.628 1.00 96.31 79 LEU A O 1
ATOM 628 N N . ASN A 1 80 ? -4.603 1.059 4.351 1.00 94.00 80 ASN A N 1
ATOM 629 C CA . ASN A 1 80 ? -4.149 2.385 4.751 1.00 94.00 80 ASN A CA 1
ATOM 630 C C . ASN A 1 80 ? -5.350 3.365 4.764 1.00 94.00 80 ASN A C 1
ATOM 632 O O . ASN A 1 80 ? -6.461 2.951 4.421 1.00 94.00 80 ASN A O 1
ATOM 636 N N . PRO A 1 81 ? -5.164 4.639 5.163 1.00 93.50 81 PRO A N 1
ATOM 637 C CA . PRO A 1 81 ? -6.249 5.624 5.162 1.00 93.50 81 PRO A CA 1
ATOM 638 C C . PRO A 1 81 ? -6.918 5.847 3.798 1.00 93.50 81 PRO A C 1
ATOM 640 O O . PRO A 1 81 ? -8.053 6.295 3.751 1.00 93.50 81 PRO A O 1
ATOM 643 N N . GLU A 1 82 ? -6.245 5.533 2.690 1.00 94.25 82 GLU A N 1
ATOM 644 C CA . GLU A 1 82 ? -6.786 5.708 1.340 1.00 94.25 82 GLU A CA 1
ATOM 645 C C . GLU A 1 82 ? -7.617 4.512 0.849 1.00 94.25 82 GLU A C 1
ATOM 647 O O . GLU A 1 82 ? -8.340 4.643 -0.140 1.00 94.25 82 GLU A O 1
ATOM 652 N N . GLY A 1 83 ? -7.535 3.357 1.525 1.00 96.38 83 GLY A N 1
ATOM 653 C CA . GLY A 1 83 ? -8.288 2.155 1.167 1.00 96.38 83 GLY A CA 1
ATOM 654 C C . GLY A 1 83 ? -7.576 0.835 1.449 1.00 96.38 83 GLY A C 1
ATOM 655 O O . GLY A 1 83 ? -6.509 0.762 2.068 1.00 96.38 83 GLY A O 1
ATOM 656 N N . LEU A 1 84 ? -8.202 -0.238 0.965 1.00 98.00 84 LEU A N 1
ATOM 657 C CA . LEU A 1 84 ? -7.636 -1.581 0.897 1.00 98.00 84 LEU A CA 1
ATOM 658 C C . LEU A 1 84 ? -7.088 -1.835 -0.510 1.00 98.00 84 LEU A C 1
ATOM 660 O O . LEU A 1 84 ? -7.791 -1.621 -1.497 1.00 98.00 84 LEU A O 1
ATOM 664 N N . TYR A 1 85 ? -5.865 -2.349 -0.603 1.00 98.12 85 TYR A N 1
ATOM 665 C CA . TYR A 1 85 ? -5.158 -2.554 -1.863 1.00 98.12 85 TYR A CA 1
ATOM 666 C C . TYR A 1 85 ? -4.607 -3.971 -1.990 1.00 98.12 85 TYR A C 1
ATOM 668 O O . TYR A 1 85 ? -4.090 -4.551 -1.033 1.00 98.12 85 TYR A O 1
ATOM 676 N N . TYR A 1 86 ? -4.638 -4.491 -3.213 1.00 97.19 86 TYR A N 1
ATOM 677 C CA . TYR A 1 86 ? -3.764 -5.573 -3.646 1.00 97.19 86 TYR A CA 1
ATOM 678 C C . TYR A 1 86 ? -2.535 -4.966 -4.323 1.00 97.19 86 TYR A C 1
ATOM 680 O O . TYR A 1 86 ? -2.673 -4.145 -5.223 1.00 97.19 86 TYR A O 1
ATOM 688 N N . THR A 1 87 ? -1.330 -5.388 -3.946 1.00 94.12 87 THR A N 1
ATOM 689 C CA . THR A 1 87 ? -0.101 -4.894 -4.581 1.00 94.12 87 THR A CA 1
ATOM 690 C C . THR A 1 87 ? 0.540 -6.002 -5.406 1.00 94.12 87 THR A C 1
ATOM 692 O O . THR A 1 87 ? 1.086 -6.955 -4.841 1.00 94.12 87 THR A O 1
ATOM 695 N N . TYR A 1 88 ? 0.524 -5.851 -6.735 1.00 93.62 88 TYR A N 1
ATOM 696 C CA . TYR A 1 88 ? 1.317 -6.692 -7.630 1.00 93.62 88 TYR A CA 1
ATOM 697 C C . TYR A 1 88 ? 2.799 -6.423 -7.379 1.00 93.62 88 TYR A C 1
ATOM 699 O O . TYR A 1 88 ? 3.227 -5.266 -7.333 1.00 93.62 88 TYR A O 1
ATOM 707 N N . ARG A 1 89 ? 3.576 -7.490 -7.200 1.00 91.31 89 ARG A N 1
ATOM 708 C CA . ARG A 1 89 ? 5.015 -7.444 -6.930 1.00 91.31 89 ARG A CA 1
ATOM 709 C C . ARG A 1 89 ? 5.706 -8.365 -7.928 1.00 91.31 89 ARG A C 1
ATOM 711 O O . ARG A 1 89 ? 5.316 -9.524 -8.036 1.00 91.31 89 ARG A O 1
ATOM 718 N N . ARG A 1 90 ? 6.717 -7.852 -8.632 1.00 88.00 90 ARG A N 1
ATOM 719 C CA . ARG A 1 90 ? 7.595 -8.697 -9.459 1.00 88.00 90 ARG A CA 1
ATOM 720 C C . ARG A 1 90 ? 8.507 -9.538 -8.578 1.00 88.00 90 ARG A C 1
ATOM 722 O O . ARG A 1 90 ? 8.706 -9.213 -7.406 1.00 88.00 90 ARG A O 1
ATOM 729 N N . GLU A 1 91 ? 9.095 -10.582 -9.154 1.00 80.75 91 GLU A N 1
ATOM 730 C CA . GLU A 1 91 ? 10.021 -11.473 -8.439 1.00 80.75 91 GLU A CA 1
ATOM 731 C C . GLU A 1 91 ? 11.233 -10.729 -7.856 1.00 80.75 91 GLU A C 1
ATOM 733 O O . GLU A 1 91 ? 11.725 -11.090 -6.790 1.00 80.75 91 GLU A O 1
ATOM 738 N N . ASP A 1 92 ? 11.676 -9.646 -8.504 1.00 78.69 92 ASP A N 1
ATOM 739 C CA . ASP A 1 92 ? 12.783 -8.806 -8.028 1.00 78.69 92 ASP A CA 1
ATOM 740 C C . ASP A 1 92 ? 12.436 -7.939 -6.801 1.00 78.69 92 ASP A C 1
ATOM 742 O O . ASP A 1 92 ? 13.323 -7.340 -6.190 1.00 78.69 92 ASP A O 1
ATOM 746 N N . GLY A 1 93 ? 11.150 -7.842 -6.442 1.00 77.56 93 GLY A N 1
ATOM 747 C CA . GLY A 1 93 ? 10.634 -7.032 -5.339 1.00 77.56 93 GLY A CA 1
ATOM 748 C C . GLY A 1 93 ? 10.744 -5.511 -5.525 1.00 77.56 93 GLY A C 1
ATOM 749 O O . GLY A 1 93 ? 10.262 -4.765 -4.662 1.00 77.56 93 GLY A O 1
ATOM 750 N N . GLN A 1 94 ? 11.342 -5.036 -6.622 1.00 80.75 94 GLN A N 1
ATOM 751 C CA . GLN A 1 94 ? 11.569 -3.615 -6.898 1.00 80.75 94 GLN A CA 1
ATOM 752 C C . GLN A 1 94 ? 10.345 -2.969 -7.537 1.00 80.75 94 GLN A C 1
ATOM 754 O O . GLN A 1 94 ? 9.995 -1.835 -7.207 1.00 80.75 94 GLN A O 1
ATOM 759 N N . TYR A 1 95 ? 9.664 -3.695 -8.424 1.00 86.62 95 TYR A N 1
ATOM 760 C CA . TYR A 1 95 ? 8.432 -3.212 -9.034 1.00 86.62 95 TYR A CA 1
ATOM 761 C C . TYR A 1 95 ? 7.218 -3.535 -8.165 1.00 86.62 95 TYR A C 1
ATOM 763 O O . TYR A 1 95 ? 6.975 -4.694 -7.813 1.00 86.62 95 TYR A O 1
ATOM 771 N N . LYS A 1 96 ? 6.428 -2.499 -7.864 1.00 90.94 96 LYS A N 1
ATOM 772 C CA . LYS A 1 96 ? 5.174 -2.602 -7.120 1.00 90.94 96 LYS A CA 1
ATOM 773 C C . LYS A 1 96 ? 4.094 -1.790 -7.818 1.00 90.94 96 LYS A C 1
ATOM 775 O O . LYS A 1 96 ? 4.293 -0.602 -8.070 1.00 90.94 96 LYS A O 1
ATOM 780 N N . ARG A 1 97 ? 2.946 -2.411 -8.084 1.00 94.56 97 ARG A N 1
ATOM 781 C CA . ARG A 1 97 ? 1.767 -1.727 -8.626 1.00 94.56 97 ARG A CA 1
ATOM 782 C C . ARG A 1 97 ? 0.557 -1.999 -7.730 1.00 94.56 97 ARG A C 1
ATOM 784 O O . ARG A 1 97 ? 0.131 -3.151 -7.655 1.00 94.56 97 ARG A O 1
ATOM 791 N N . PRO A 1 98 ? 0.021 -0.982 -7.034 1.00 95.62 98 PRO A N 1
ATOM 792 C CA . PRO A 1 98 ? -1.186 -1.146 -6.238 1.00 95.62 98 PRO A CA 1
ATOM 793 C C . PRO A 1 98 ? -2.435 -1.158 -7.133 1.00 95.62 98 PRO A C 1
ATOM 795 O O . PRO A 1 98 ? -2.536 -0.385 -8.086 1.00 95.62 98 PRO A O 1
ATOM 798 N N . LEU A 1 99 ? -3.389 -2.013 -6.782 1.00 97.31 99 LEU A N 1
ATOM 799 C CA . LEU A 1 99 ? -4.764 -2.054 -7.263 1.00 97.31 99 LEU A CA 1
ATOM 800 C C . LEU A 1 99 ? -5.672 -1.770 -6.069 1.00 97.31 99 LEU A C 1
ATOM 802 O O . LEU A 1 99 ? -5.647 -2.512 -5.085 1.00 97.31 99 LEU A O 1
ATOM 806 N N . LEU A 1 100 ? -6.459 -0.701 -6.155 1.00 97.75 100 LEU A N 1
ATOM 807 C CA . LEU A 1 100 ? -7.475 -0.395 -5.157 1.00 97.75 100 LEU A CA 1
ATOM 808 C C . LEU A 1 100 ? -8.571 -1.465 -5.198 1.00 97.75 100 LEU A C 1
ATOM 810 O O . LEU A 1 100 ? -9.144 -1.725 -6.255 1.00 97.75 100 LEU A O 1
ATOM 814 N N . LEU A 1 101 ? -8.851 -2.056 -4.040 1.00 98.06 101 LEU A N 1
ATOM 815 C CA . LEU A 1 101 ? -9.930 -3.020 -3.852 1.00 98.06 101 LEU A CA 1
ATOM 816 C C . LEU A 1 101 ? -11.200 -2.333 -3.354 1.00 98.06 101 LEU A C 1
ATOM 818 O O . LEU A 1 101 ? -12.270 -2.546 -3.898 1.00 98.06 101 LEU A O 1
ATOM 822 N N . SER A 1 102 ? -11.090 -1.494 -2.324 1.00 97.75 102 SER A N 1
ATOM 823 C CA . SER A 1 102 ? -12.233 -0.734 -1.817 1.00 97.75 102 SER A CA 1
ATOM 824 C C . SER A 1 102 ? -11.784 0.437 -0.947 1.00 97.75 102 SER A C 1
ATOM 826 O O . SER A 1 102 ? -10.726 0.380 -0.314 1.00 97.75 102 SER A O 1
ATOM 828 N N . ARG A 1 103 ? -12.616 1.481 -0.910 1.00 97.12 103 ARG A N 1
ATOM 829 C CA . ARG A 1 103 ? -12.581 2.566 0.087 1.00 97.12 103 ARG A CA 1
ATOM 830 C C . ARG A 1 103 ? -13.751 2.493 1.068 1.00 97.12 103 ARG A C 1
ATOM 832 O O . ARG A 1 103 ? -13.763 3.206 2.060 1.00 97.12 103 ARG A O 1
ATOM 839 N N . ASP A 1 104 ? -14.724 1.623 0.808 1.00 96.62 104 ASP A N 1
ATOM 840 C CA . ASP A 1 104 ? -15.888 1.465 1.668 1.00 96.62 104 ASP A CA 1
ATOM 841 C C . ASP A 1 104 ? -15.517 0.614 2.887 1.00 96.62 104 ASP A C 1
ATOM 843 O O . ASP A 1 104 ? -15.365 -0.610 2.806 1.00 96.62 104 ASP A O 1
ATOM 847 N N . PHE A 1 105 ? -15.338 1.272 4.032 1.00 95.75 105 PHE A N 1
ATOM 848 C CA . PHE A 1 105 ? -14.925 0.610 5.266 1.00 95.75 105 PHE A CA 1
ATOM 849 C C . PHE A 1 105 ? -15.882 -0.516 5.707 1.00 95.75 105 PHE A C 1
ATOM 851 O O . PHE A 1 105 ? -15.386 -1.587 6.066 1.00 95.75 105 PHE A O 1
ATOM 858 N N . PRO A 1 106 ? -17.224 -0.374 5.634 1.00 96.00 106 PRO A N 1
ATOM 859 C CA . PRO A 1 106 ? -18.148 -1.484 5.875 1.00 96.00 106 PRO A CA 1
ATOM 860 C C . PRO A 1 106 ? -17.883 -2.718 5.002 1.00 96.00 106 PRO A C 1
ATOM 862 O O . PRO A 1 106 ? -17.844 -3.837 5.523 1.00 96.00 106 PRO A O 1
ATOM 865 N N . THR A 1 107 ? -17.641 -2.530 3.704 1.00 97.44 107 THR A N 1
ATOM 866 C CA . THR A 1 107 ? -17.282 -3.603 2.765 1.00 97.44 107 THR A CA 1
ATOM 867 C C . THR A 1 107 ? -15.942 -4.237 3.139 1.00 97.44 107 THR A C 1
ATOM 869 O O . THR A 1 107 ? -15.814 -5.463 3.138 1.00 97.44 107 THR A O 1
ATOM 872 N N . ILE A 1 108 ? -14.949 -3.437 3.540 1.00 97.50 108 ILE A N 1
ATOM 873 C CA . ILE A 1 108 ? -13.652 -3.933 4.029 1.00 97.50 108 ILE A CA 1
ATOM 874 C C . ILE A 1 108 ? -13.830 -4.763 5.313 1.00 97.50 108 ILE A C 1
ATOM 876 O O . ILE A 1 108 ? -13.264 -5.853 5.431 1.00 97.50 108 ILE A O 1
ATOM 880 N N . CYS A 1 109 ? -14.647 -4.303 6.266 1.00 96.88 109 CYS A N 1
ATOM 881 C CA . CYS A 1 109 ? -14.994 -5.076 7.458 1.00 96.88 109 CYS A CA 1
ATOM 882 C C . CYS A 1 109 ? -15.648 -6.405 7.083 1.00 96.88 109 CYS A C 1
ATOM 884 O O . CYS A 1 109 ? -15.238 -7.449 7.588 1.00 96.88 109 CYS A O 1
ATOM 886 N N . GLN A 1 110 ? -16.622 -6.385 6.173 1.00 97.25 110 GLN A N 1
ATOM 887 C CA . GLN A 1 110 ? -17.306 -7.590 5.719 1.00 97.25 110 GLN A CA 1
ATOM 888 C C . GLN A 1 110 ? -16.333 -8.573 5.054 1.00 97.25 110 GLN A C 1
ATOM 890 O O . GLN A 1 110 ? -16.390 -9.769 5.354 1.00 97.25 110 GLN A O 1
ATOM 895 N N . PHE A 1 111 ? -15.398 -8.086 4.230 1.00 97.31 111 PHE A N 1
ATOM 896 C CA . PHE A 1 111 ? -14.336 -8.912 3.655 1.00 97.31 111 PHE A CA 1
ATOM 897 C C . PHE A 1 111 ? -13.510 -9.587 4.747 1.00 97.31 111 PHE A C 1
ATOM 899 O O . PHE A 1 111 ? -13.278 -10.793 4.676 1.00 97.31 111 PHE A O 1
ATOM 906 N N . PHE A 1 112 ? -13.121 -8.841 5.786 1.00 96.25 112 PHE A N 1
ATOM 907 C CA . PHE A 1 112 ? -12.398 -9.376 6.938 1.00 96.25 112 PHE A CA 1
ATOM 908 C C . PHE A 1 112 ? -13.254 -10.235 7.875 1.00 96.25 112 PHE A C 1
ATOM 910 O O . PHE A 1 112 ? -12.723 -10.713 8.876 1.00 96.25 112 PHE A O 1
ATOM 917 N N . GLY A 1 113 ? -14.537 -10.464 7.580 1.00 96.06 113 GLY A N 1
ATOM 918 C CA . GLY A 1 113 ? -15.454 -11.222 8.435 1.00 96.06 113 GLY A CA 1
ATOM 919 C C . GLY A 1 113 ? -15.809 -10.504 9.740 1.00 96.06 113 GLY A C 1
ATOM 920 O O . GLY A 1 113 ? -16.107 -11.153 10.738 1.00 96.06 113 GLY A O 1
ATOM 921 N N . LEU A 1 114 ? -15.740 -9.174 9.744 1.00 96.62 114 LEU A N 1
ATOM 922 C CA . LEU A 1 114 ? -15.983 -8.310 10.893 1.00 96.62 114 LEU A CA 1
ATOM 923 C C . LEU A 1 114 ? -17.341 -7.611 10.792 1.00 96.62 114 LEU A C 1
ATOM 925 O O . LEU A 1 114 ? -17.835 -7.295 9.710 1.00 96.62 114 LEU A O 1
ATOM 929 N N . SER A 1 115 ? -17.942 -7.323 11.947 1.00 96.56 115 SER A N 1
ATOM 930 C CA . SER A 1 115 ? -19.220 -6.608 12.016 1.00 96.56 115 SER A CA 1
ATOM 931 C C . SER A 1 115 ? -19.014 -5.103 11.836 1.00 96.56 115 SER A C 1
ATOM 933 O O . SER A 1 115 ? -18.576 -4.428 12.769 1.00 96.56 115 SER A O 1
ATOM 935 N N . ALA A 1 116 ? -19.380 -4.565 10.669 1.00 95.38 116 ALA A N 1
ATOM 936 C CA . ALA A 1 116 ? -19.399 -3.118 10.421 1.00 95.38 116 ALA A CA 1
ATOM 937 C C . ALA A 1 116 ? -20.361 -2.378 11.370 1.00 95.38 116 ALA A C 1
ATOM 939 O O . ALA A 1 116 ? -20.092 -1.261 11.800 1.00 95.38 116 ALA A O 1
ATOM 940 N N . ARG A 1 117 ? -21.458 -3.031 11.774 1.00 95.62 117 ARG A N 1
ATOM 941 C CA . ARG A 1 117 ? -22.397 -2.476 12.757 1.00 95.62 117 ARG A CA 1
ATOM 942 C C . ARG A 1 117 ? -21.758 -2.311 14.136 1.00 95.62 117 ARG A C 1
ATOM 944 O O . ARG A 1 117 ? -22.002 -1.313 14.800 1.00 95.62 117 ARG A O 1
ATOM 951 N N . ALA A 1 118 ? -20.953 -3.282 14.574 1.00 94.25 118 ALA A N 1
ATOM 952 C CA . ALA A 1 118 ? -20.238 -3.164 15.845 1.00 94.25 118 ALA A CA 1
ATOM 953 C C . ALA A 1 118 ? -19.260 -1.982 15.818 1.00 94.25 118 ALA A C 1
ATOM 955 O O . ALA A 1 118 ? -19.185 -1.244 16.789 1.00 94.25 118 ALA A O 1
ATOM 956 N N . TRP A 1 119 ? -18.590 -1.761 14.685 1.00 93.75 119 TRP A N 1
ATOM 957 C CA . TRP A 1 119 ? -17.740 -0.592 14.477 1.00 93.75 119 TRP A CA 1
ATOM 958 C C . TRP A 1 119 ? -18.513 0.732 14.561 1.00 93.75 119 TRP A C 1
ATOM 960 O O . TRP A 1 119 ? -18.112 1.626 15.298 1.00 93.75 119 TRP A O 1
ATOM 970 N N . GLN A 1 120 ? -19.645 0.844 13.860 1.00 92.25 120 GLN A N 1
ATOM 971 C CA . GLN A 1 120 ? -20.481 2.053 13.863 1.00 92.25 120 GLN A CA 1
ATOM 972 C C . GLN A 1 120 ? -21.037 2.397 15.249 1.00 92.25 120 GLN A C 1
ATOM 974 O O . GLN A 1 120 ? -21.179 3.569 15.582 1.00 92.25 120 GLN A O 1
ATOM 979 N N . ASN A 1 121 ? -21.332 1.384 16.066 1.00 93.69 121 ASN A N 1
ATOM 980 C CA . ASN A 1 121 ? -21.771 1.585 17.446 1.00 93.69 121 ASN A CA 1
ATOM 981 C C . ASN A 1 121 ? -20.639 2.067 18.375 1.00 93.69 121 ASN A C 1
ATOM 983 O O . ASN A 1 121 ? -20.921 2.507 19.489 1.00 93.69 121 ASN A O 1
ATOM 987 N N . GLY A 1 122 ? -19.381 1.971 17.936 1.00 91.88 122 GLY A N 1
ATOM 988 C CA . GLY A 1 122 ? -18.202 2.243 18.746 1.00 91.88 122 GLY A CA 1
ATOM 989 C C . GLY A 1 122 ? -17.917 1.157 19.786 1.00 91.88 122 GLY A C 1
ATOM 990 O O . GLY A 1 122 ? -18.664 0.193 19.961 1.00 91.88 122 GLY A O 1
ATOM 991 N N . PHE A 1 123 ? -16.802 1.332 20.492 1.00 91.81 123 PHE A N 1
ATOM 992 C CA . PHE A 1 123 ? -16.371 0.451 21.575 1.00 91.81 123 PHE A CA 1
ATOM 993 C C . PHE A 1 123 ? -16.275 1.259 22.863 1.00 91.81 123 PHE A C 1
ATOM 995 O O . PHE A 1 123 ? -15.594 2.284 22.901 1.00 91.81 123 PHE A O 1
ATOM 1002 N N . ALA A 1 124 ? -16.929 0.796 23.927 1.00 91.88 124 ALA A N 1
ATOM 1003 C CA . ALA A 1 124 ? -16.871 1.461 25.226 1.00 91.88 124 ALA A CA 1
ATOM 1004 C C . ALA A 1 124 ? -15.543 1.181 25.945 1.00 91.88 124 ALA A C 1
ATOM 1006 O O . ALA A 1 124 ? -15.121 1.951 26.809 1.00 91.88 124 ALA A O 1
ATOM 1007 N N . LYS A 1 125 ? -14.894 0.058 25.610 1.00 92.00 125 LYS A N 1
ATOM 1008 C CA . LYS A 1 125 ? -13.639 -0.393 26.219 1.00 92.00 125 LYS A CA 1
ATOM 1009 C C . LYS A 1 125 ? -12.666 -0.931 25.169 1.00 92.00 125 LYS A C 1
ATOM 1011 O O . LYS A 1 125 ? -13.111 -1.569 24.211 1.00 92.00 125 LYS A O 1
ATOM 1016 N N . PRO A 1 126 ? -11.343 -0.780 25.370 1.00 90.56 126 PRO A N 1
ATOM 1017 C CA . PRO A 1 126 ? -10.340 -1.366 24.481 1.00 90.56 126 PRO A CA 1
ATOM 1018 C C . PRO A 1 126 ? -10.522 -2.875 24.261 1.00 90.56 126 PRO A C 1
ATOM 1020 O O . PRO A 1 126 ? -10.313 -3.373 23.160 1.00 90.56 126 PRO A O 1
ATOM 1023 N N . GLU A 1 127 ? -10.971 -3.620 25.273 1.00 92.25 127 GLU A N 1
ATOM 1024 C CA . GLU A 1 127 ? -11.189 -5.064 25.164 1.00 92.25 127 GLU A CA 1
ATOM 1025 C C . GLU A 1 127 ? -12.307 -5.445 24.187 1.00 92.25 127 GLU A C 1
ATOM 1027 O O . GLU A 1 127 ? -12.229 -6.510 23.574 1.00 92.25 127 GLU A O 1
ATOM 1032 N N . GLU A 1 128 ? -13.328 -4.601 24.019 1.00 93.75 128 GLU A N 1
ATOM 1033 C CA . GLU A 1 128 ? -14.407 -4.824 23.045 1.00 93.75 128 GLU A CA 1
ATOM 1034 C C . GLU A 1 128 ? -13.875 -4.679 21.617 1.00 93.75 128 GLU A C 1
ATOM 1036 O O . GLU A 1 128 ? -14.147 -5.515 20.756 1.00 93.75 128 GLU A O 1
ATOM 1041 N N . MET A 1 129 ? -13.028 -3.673 21.397 1.00 93.56 129 MET A N 1
ATOM 1042 C CA . MET A 1 129 ? -12.309 -3.464 20.142 1.00 93.56 129 MET A CA 1
ATOM 1043 C C . MET A 1 129 ? -11.359 -4.635 19.840 1.00 93.56 129 MET A C 1
ATOM 1045 O O . MET A 1 129 ? -11.319 -5.140 18.718 1.00 93.56 129 MET A O 1
ATOM 1049 N N . PHE A 1 130 ? -10.618 -5.118 20.842 1.00 94.00 130 PHE A N 1
ATOM 1050 C CA . PHE A 1 130 ? -9.735 -6.279 20.696 1.00 94.00 130 PHE A CA 1
ATOM 1051 C C . PHE A 1 130 ? -10.510 -7.560 20.378 1.00 94.00 130 PHE A C 1
ATOM 1053 O O . PHE A 1 130 ? -10.099 -8.327 19.504 1.00 94.00 130 PHE A O 1
ATOM 1060 N N . ALA A 1 131 ? -11.645 -7.783 21.045 1.00 94.12 131 ALA A N 1
ATOM 1061 C CA . ALA A 1 131 ? -12.543 -8.895 20.751 1.00 94.12 131 ALA A CA 1
ATOM 1062 C C . ALA A 1 131 ? -13.085 -8.812 19.320 1.00 94.12 131 ALA A C 1
ATOM 1064 O O . ALA A 1 131 ? -13.106 -9.815 18.612 1.00 94.12 131 ALA A O 1
ATOM 1065 N N . TRP A 1 132 ? -13.460 -7.613 18.870 1.00 95.56 132 TRP A N 1
ATOM 1066 C CA . TRP A 1 132 ? -13.927 -7.392 17.508 1.00 95.56 132 TRP A CA 1
ATOM 1067 C C . TRP A 1 132 ? -12.844 -7.725 16.478 1.00 95.56 132 TRP A C 1
ATOM 1069 O O . TRP A 1 132 ? -13.081 -8.565 15.619 1.00 95.56 132 TRP A O 1
ATOM 1079 N N . VAL A 1 133 ? -11.632 -7.172 16.602 1.00 94.62 133 VAL A N 1
ATOM 1080 C CA . VAL A 1 133 ? -10.521 -7.468 15.675 1.00 94.62 133 VAL A CA 1
ATOM 1081 C C . VAL A 1 133 ? -10.187 -8.963 15.646 1.00 94.62 133 VAL A C 1
ATOM 1083 O O . VAL A 1 133 ? -9.996 -9.543 14.575 1.00 94.62 133 VAL A O 1
ATOM 1086 N N . THR A 1 134 ? -10.103 -9.602 16.815 1.00 93.81 134 THR A N 1
ATOM 1087 C CA . THR A 1 134 ? -9.720 -11.020 16.920 1.00 93.81 134 THR A CA 1
ATOM 1088 C C . THR A 1 134 ? -10.816 -11.983 16.465 1.00 93.81 134 THR A C 1
ATOM 1090 O O . THR A 1 134 ? -10.521 -13.155 16.235 1.00 93.81 134 THR A O 1
ATOM 1093 N N . ALA A 1 135 ? -12.051 -11.505 16.270 1.00 94.06 135 ALA A N 1
ATOM 1094 C CA . ALA A 1 135 ? -13.136 -12.282 15.676 1.00 94.06 135 ALA A CA 1
ATOM 1095 C C . ALA A 1 135 ? -12.967 -12.494 14.161 1.00 94.06 135 ALA A C 1
ATOM 1097 O O . ALA A 1 135 ? -13.654 -13.341 13.588 1.00 94.06 135 ALA A O 1
ATOM 1098 N N . SER A 1 136 ? -12.058 -11.760 13.506 1.00 94.12 136 SER A N 1
ATOM 1099 C CA . SER A 1 136 ? -11.773 -11.976 12.089 1.00 94.12 136 SER A CA 1
ATOM 1100 C C . SER A 1 136 ? -11.267 -13.407 11.846 1.00 94.12 136 SER A C 1
ATOM 1102 O O . SER A 1 136 ? -10.281 -13.814 12.466 1.00 94.12 136 SER A O 1
ATOM 1104 N N . PRO A 1 137 ? -11.827 -14.156 10.875 1.00 91.75 137 PRO A N 1
ATOM 1105 C CA . PRO A 1 137 ? -11.298 -15.456 10.460 1.00 91.75 137 PRO A CA 1
ATOM 1106 C C . PRO A 1 137 ? -9.891 -15.382 9.850 1.00 91.75 137 PRO A C 1
ATOM 1108 O O . PRO A 1 137 ? -9.310 -16.423 9.562 1.00 91.75 137 PRO A O 1
ATOM 1111 N N . TYR A 1 138 ? -9.360 -14.179 9.618 1.00 92.00 138 TYR A N 1
ATOM 1112 C CA . TYR A 1 138 ? -8.010 -13.930 9.112 1.00 92.00 138 TYR A CA 1
ATOM 1113 C C . TYR A 1 138 ? -7.023 -13.539 10.212 1.00 92.00 138 TYR A C 1
ATOM 1115 O O . TYR A 1 138 ? -5.830 -13.381 9.943 1.00 92.00 138 TYR A O 1
ATOM 1123 N N . PHE A 1 139 ? -7.496 -13.356 11.447 1.00 92.19 139 PHE A N 1
ATOM 1124 C CA . PHE A 1 139 ? -6.636 -12.960 12.546 1.00 92.19 139 PHE A CA 1
ATOM 1125 C C . PHE A 1 139 ? -5.580 -14.036 12.840 1.00 92.19 139 PHE A C 1
ATOM 1127 O O . PHE A 1 139 ? -5.854 -15.234 12.871 1.00 92.19 139 PHE A O 1
ATOM 1134 N N . SER A 1 140 ? -4.350 -13.588 13.093 1.00 88.81 140 SER A N 1
ATOM 1135 C CA . SER A 1 140 ? -3.226 -14.450 13.441 1.00 88.81 140 SER A CA 1
ATOM 1136 C C . SER A 1 140 ? -2.460 -13.856 14.614 1.00 88.81 140 SER A C 1
ATOM 1138 O O . SER A 1 140 ? -1.966 -12.730 14.555 1.00 88.81 140 SER A O 1
ATOM 1140 N N . SER A 1 141 ? -2.308 -14.639 15.682 1.00 90.06 141 SER A N 1
ATOM 1141 C CA . SER A 1 141 ? -1.563 -14.231 16.878 1.00 90.06 141 SER A CA 1
ATOM 1142 C C . SER A 1 141 ? -0.045 -14.404 16.740 1.00 90.06 141 SER A C 1
ATOM 1144 O O . SER A 1 141 ? 0.714 -13.883 17.561 1.00 90.06 141 SER A O 1
ATOM 1146 N N . LYS A 1 142 ? 0.415 -15.107 15.693 1.00 87.50 142 LYS A N 1
ATOM 1147 C CA . LYS A 1 142 ? 1.830 -15.431 15.440 1.00 87.50 142 LYS A CA 1
ATOM 1148 C C . LYS A 1 142 ? 2.759 -14.206 15.516 1.00 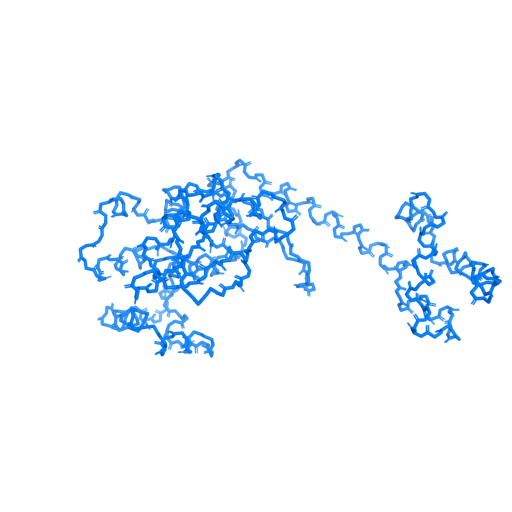87.50 142 LYS A C 1
ATOM 1150 O O . LYS A 1 142 ? 3.750 -14.304 16.242 1.00 87.50 142 LYS A O 1
ATOM 1155 N N . PRO A 1 143 ? 2.446 -13.048 14.891 1.00 86.06 143 PRO A N 1
ATOM 1156 C CA . PRO A 1 143 ? 3.311 -11.868 14.963 1.00 86.06 143 PRO A CA 1
ATOM 1157 C C . PRO A 1 143 ? 3.490 -11.337 16.389 1.00 86.06 143 PRO A C 1
ATOM 1159 O O . PRO A 1 143 ? 4.553 -10.841 16.728 1.00 86.06 143 PRO A O 1
ATOM 1162 N N . TYR A 1 144 ? 2.480 -11.463 17.250 1.00 88.31 144 TYR A N 1
ATOM 1163 C CA . TYR A 1 144 ? 2.522 -10.945 18.623 1.00 88.31 144 TYR A CA 1
ATOM 1164 C C . TYR A 1 144 ? 3.176 -11.920 19.606 1.00 88.31 144 TYR A C 1
ATOM 1166 O O . TYR A 1 144 ? 3.710 -11.505 20.635 1.00 88.31 144 TYR A O 1
ATOM 1174 N N . LYS A 1 145 ? 3.152 -13.221 19.286 1.00 86.06 145 LYS A N 1
ATOM 1175 C CA . LYS A 1 145 ? 3.828 -14.264 20.066 1.00 86.06 145 LYS A CA 1
ATOM 1176 C C . LYS A 1 145 ? 5.346 -14.174 19.923 1.00 86.06 145 LYS A C 1
ATOM 1178 O O . LYS A 1 145 ? 6.064 -14.320 20.907 1.00 86.06 145 LYS A O 1
ATOM 1183 N N . GLN A 1 146 ? 5.819 -13.955 18.698 1.00 83.06 146 GLN A N 1
ATOM 1184 C CA . GLN A 1 146 ? 7.235 -13.851 18.351 1.00 83.06 146 GLN A CA 1
ATOM 1185 C C . GLN A 1 146 ? 7.443 -12.594 17.497 1.00 83.06 146 GLN A C 1
ATOM 1187 O O . GLN A 1 146 ? 7.549 -12.690 16.273 1.00 83.06 146 GLN A O 1
ATOM 1192 N N . PRO A 1 147 ? 7.434 -11.402 18.121 1.00 82.56 147 PRO A N 1
ATOM 1193 C CA . PRO A 1 147 ? 7.528 -10.158 17.381 1.00 82.56 147 PRO A CA 1
ATOM 1194 C C . PRO A 1 147 ? 8.910 -10.003 16.752 1.00 82.56 147 PRO A C 1
ATOM 1196 O O . PRO A 1 147 ? 9.933 -10.106 17.428 1.00 82.56 147 PRO A O 1
ATOM 1199 N N . ALA A 1 148 ? 8.924 -9.704 15.453 1.00 85.38 148 ALA A N 1
ATOM 1200 C CA . ALA A 1 148 ? 10.108 -9.179 14.784 1.00 85.38 148 ALA A CA 1
ATOM 1201 C C . ALA A 1 148 ? 10.520 -7.831 15.404 1.00 85.38 148 ALA A C 1
ATOM 1203 O O . ALA A 1 148 ? 9.701 -7.161 16.040 1.00 85.38 148 ALA A O 1
ATOM 1204 N N . THR A 1 149 ? 11.768 -7.411 15.181 1.00 84.69 149 THR A N 1
ATOM 1205 C CA . THR A 1 149 ? 12.372 -6.213 15.793 1.00 84.69 149 THR A CA 1
ATOM 1206 C C . THR A 1 149 ? 11.488 -4.968 15.689 1.00 84.69 149 THR A C 1
ATOM 1208 O O . THR A 1 149 ? 11.256 -4.300 16.691 1.00 84.69 149 THR A O 1
ATOM 1211 N N . GLU A 1 150 ? 10.916 -4.698 14.515 1.00 82.88 150 GLU A N 1
ATOM 1212 C CA . GLU A 1 150 ? 10.053 -3.529 14.293 1.00 82.88 150 GLU A CA 1
ATOM 1213 C C . GLU A 1 150 ? 8.759 -3.572 15.119 1.00 82.88 150 GLU A C 1
ATOM 1215 O O . GLU A 1 150 ? 8.326 -2.565 15.679 1.00 82.88 150 GLU A O 1
ATOM 1220 N N . LEU A 1 151 ? 8.113 -4.741 15.213 1.00 81.31 151 LEU A N 1
ATOM 1221 C CA . LEU A 1 151 ? 6.919 -4.895 16.046 1.00 81.31 151 LEU A CA 1
ATOM 1222 C C . LEU A 1 151 ? 7.286 -4.830 17.531 1.00 81.31 151 LEU A C 1
ATOM 1224 O O . LEU A 1 151 ? 6.518 -4.274 18.308 1.00 81.31 151 LEU A O 1
ATOM 1228 N N . LYS A 1 152 ? 8.455 -5.343 17.921 1.00 84.12 152 LYS A N 1
ATOM 1229 C CA . LYS A 1 152 ? 8.948 -5.241 19.295 1.00 84.12 152 LYS A CA 1
ATOM 1230 C C . LYS A 1 152 ? 9.132 -3.778 19.714 1.00 84.12 152 LYS A C 1
ATOM 1232 O O . LYS A 1 152 ? 8.576 -3.380 20.730 1.00 84.12 152 LYS A O 1
ATOM 1237 N N . GLN A 1 153 ? 9.797 -2.969 18.889 1.00 84.50 153 GLN A N 1
ATOM 1238 C CA . GLN A 1 153 ? 9.946 -1.527 19.127 1.00 84.50 153 GLN A CA 1
ATOM 1239 C C . GLN A 1 153 ? 8.586 -0.824 19.236 1.00 84.50 153 GLN A C 1
ATOM 1241 O O . GLN A 1 153 ? 8.358 -0.031 20.144 1.00 84.50 153 GLN A O 1
ATOM 1246 N N . ARG A 1 154 ? 7.642 -1.152 18.344 1.00 81.69 154 ARG A N 1
ATOM 1247 C CA . ARG A 1 154 ? 6.287 -0.579 18.394 1.00 81.69 154 ARG A CA 1
ATOM 1248 C C . ARG A 1 154 ? 5.515 -0.981 19.650 1.00 81.69 154 ARG A C 1
ATOM 1250 O O . ARG A 1 154 ? 4.792 -0.148 20.178 1.00 81.69 154 ARG A O 1
ATOM 1257 N N . LEU A 1 155 ? 5.656 -2.223 20.117 1.00 83.75 155 LEU A N 1
ATOM 1258 C CA . LEU A 1 155 ? 5.043 -2.694 21.366 1.00 83.75 155 LEU A CA 1
ATOM 1259 C C . LEU A 1 155 ? 5.564 -1.910 22.576 1.00 83.75 155 LEU A C 1
ATOM 1261 O O . LEU A 1 155 ? 4.781 -1.554 23.446 1.00 83.75 155 LEU A O 1
ATOM 1265 N N . GLU A 1 156 ? 6.862 -1.605 22.601 1.00 84.56 156 GLU A N 1
ATOM 1266 C CA . GLU A 1 156 ? 7.493 -0.825 23.674 1.00 84.56 156 GLU A CA 1
ATOM 1267 C C . GLU A 1 156 ? 7.042 0.647 23.665 1.00 84.56 156 GLU A C 1
ATOM 1269 O O . GLU A 1 156 ? 6.880 1.252 24.720 1.00 84.56 156 GLU A O 1
ATOM 1274 N N . GLN A 1 157 ? 6.792 1.217 22.483 1.00 85.44 157 GLN A N 1
ATOM 1275 C CA . GLN A 1 157 ? 6.415 2.626 22.318 1.00 85.44 157 GLN A CA 1
ATOM 1276 C C . GLN A 1 157 ? 4.907 2.893 22.427 1.00 85.44 157 GLN A C 1
ATOM 1278 O O . GLN A 1 157 ? 4.503 4.047 22.564 1.00 85.44 157 GLN A O 1
ATOM 1283 N N . ARG A 1 158 ? 4.057 1.863 22.315 1.00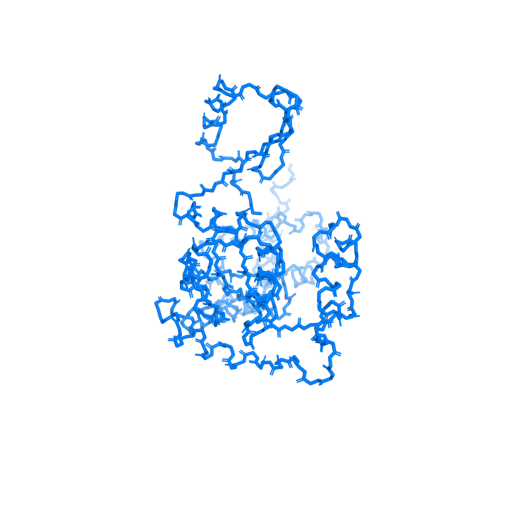 84.19 158 ARG A N 1
ATOM 1284 C CA . ARG A 1 158 ? 2.596 2.019 22.222 1.00 84.19 158 ARG A CA 1
ATOM 1285 C C . ARG A 1 158 ? 1.881 1.225 23.314 1.00 84.19 158 ARG A C 1
ATOM 1287 O O . ARG A 1 158 ? 1.622 0.033 23.127 1.00 84.19 158 ARG A O 1
ATOM 1294 N N . PRO A 1 159 ? 1.474 1.881 24.418 1.00 87.50 159 PRO A N 1
ATOM 1295 C CA . PRO A 1 159 ? 0.800 1.219 25.534 1.00 87.50 159 PRO A CA 1
ATOM 1296 C C . PRO A 1 159 ? -0.439 0.413 25.126 1.00 87.50 159 PRO A C 1
ATOM 1298 O O . PRO A 1 159 ? -0.660 -0.678 25.644 1.00 87.50 159 PRO A O 1
ATOM 1301 N N . GLN A 1 160 ? -1.226 0.896 24.158 1.00 85.44 160 GLN A N 1
ATOM 1302 C CA . GLN A 1 160 ? -2.412 0.171 23.692 1.00 85.44 160 GLN A CA 1
ATOM 1303 C C . GLN A 1 160 ? -2.070 -1.117 22.926 1.00 85.44 160 GLN A C 1
ATOM 1305 O O . GLN A 1 160 ? -2.777 -2.116 23.057 1.00 85.44 160 GLN A O 1
ATOM 1310 N N . LEU A 1 161 ? -0.971 -1.139 22.166 1.00 86.44 161 LEU A N 1
ATOM 1311 C CA . LEU A 1 161 ? -0.519 -2.345 21.469 1.00 86.44 161 LEU A CA 1
ATOM 1312 C C . LEU A 1 161 ? 0.027 -3.388 22.456 1.00 86.44 161 LEU A C 1
ATOM 1314 O O . LEU A 1 161 ? -0.172 -4.591 22.266 1.00 86.44 161 LEU A O 1
ATOM 1318 N N . GLN A 1 162 ? 0.667 -2.934 23.537 1.00 89.31 162 GLN A N 1
ATOM 1319 C CA . GLN A 1 162 ? 1.041 -3.800 24.654 1.00 89.31 162 GLN A CA 1
ATOM 1320 C C . GLN A 1 162 ? -0.203 -4.357 25.366 1.00 89.31 162 GLN A C 1
ATOM 1322 O O . GLN A 1 162 ? -0.291 -5.568 25.561 1.00 89.31 162 GLN A O 1
ATOM 1327 N N . ALA A 1 163 ? -1.216 -3.524 25.633 1.00 91.69 163 ALA A N 1
ATOM 1328 C CA . ALA A 1 163 ? -2.494 -3.975 26.189 1.00 91.69 163 ALA A CA 1
ATOM 1329 C C . ALA A 1 163 ? -3.187 -5.017 25.290 1.00 91.69 163 ALA A C 1
ATOM 1331 O O . ALA A 1 163 ? -3.755 -5.991 25.788 1.00 91.69 163 ALA A O 1
ATOM 1332 N N . PHE A 1 164 ? -3.087 -4.877 23.962 1.00 93.00 164 PHE A N 1
ATOM 1333 C CA . PHE A 1 164 ? -3.577 -5.892 23.029 1.00 93.00 164 PHE A CA 1
ATOM 1334 C C . PHE A 1 164 ? -2.822 -7.216 23.169 1.00 93.00 164 PHE A C 1
ATOM 1336 O O . PHE A 1 164 ? -3.428 -8.287 23.206 1.00 93.00 164 PHE A O 1
ATOM 1343 N N . ARG A 1 165 ? -1.492 -7.174 23.285 1.00 90.94 165 ARG A N 1
ATOM 1344 C CA . ARG A 1 165 ? -0.684 -8.380 23.506 1.00 90.94 165 ARG A CA 1
ATOM 1345 C C . ARG A 1 165 ? -1.062 -9.080 24.814 1.00 90.94 165 ARG A C 1
ATOM 1347 O O . ARG A 1 165 ? -1.198 -10.306 24.824 1.00 90.94 165 ARG A O 1
ATOM 1354 N N . ASP A 1 166 ? -1.291 -8.315 25.876 1.00 92.31 166 ASP A N 1
ATOM 1355 C CA . ASP A 1 166 ? -1.727 -8.838 27.172 1.00 92.31 166 ASP A CA 1
ATOM 1356 C C . ASP A 1 166 ? -3.135 -9.451 27.074 1.00 92.31 166 ASP A C 1
ATOM 1358 O O . ASP A 1 166 ? -3.383 -10.545 27.593 1.00 92.31 166 ASP A O 1
ATOM 1362 N N . TYR A 1 167 ? -4.038 -8.815 26.318 1.00 94.25 167 TYR A N 1
ATOM 1363 C CA . TYR A 1 167 ? -5.350 -9.366 25.974 1.00 94.25 167 TYR A CA 1
ATOM 1364 C C . TYR A 1 167 ? -5.229 -10.721 25.256 1.00 94.25 167 TYR A C 1
ATOM 1366 O O . TYR A 1 167 ? -5.915 -11.676 25.634 1.00 94.25 167 TYR A O 1
ATOM 1374 N N . LEU A 1 168 ? -4.337 -10.852 24.267 1.00 92.94 168 LEU A N 1
ATOM 1375 C CA . LEU A 1 168 ? -4.114 -12.117 23.554 1.00 92.94 168 LEU A CA 1
ATOM 1376 C C . LEU A 1 168 ? -3.598 -13.221 24.486 1.00 92.94 168 LEU A C 1
ATOM 1378 O O . LEU A 1 168 ? -4.036 -14.373 24.387 1.00 92.94 168 LEU A O 1
ATOM 1382 N N . GLN A 1 169 ? -2.697 -12.872 25.409 1.00 90.75 169 GLN A N 1
ATOM 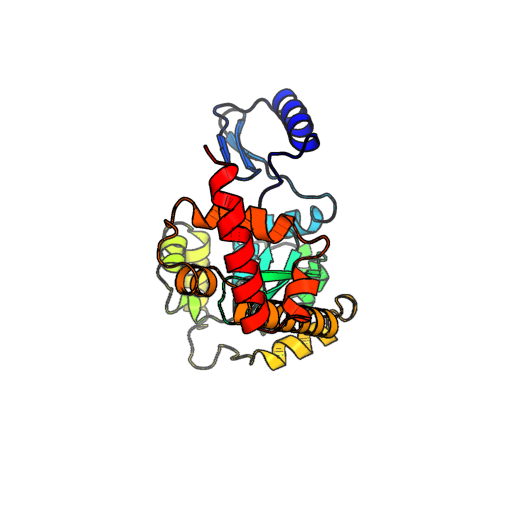1383 C CA . GLN A 1 169 ? -2.175 -13.800 26.410 1.00 90.75 169 GLN A CA 1
ATOM 1384 C C . GLN A 1 169 ? -3.282 -14.279 27.355 1.00 90.75 169 GLN A C 1
ATOM 1386 O O . GLN A 1 169 ? -3.464 -15.487 27.532 1.00 90.75 169 GLN A O 1
ATOM 1391 N N . LYS A 1 170 ? -4.058 -13.341 27.912 1.00 92.75 170 LYS A N 1
ATOM 1392 C CA . LYS A 1 170 ? -5.168 -13.609 28.838 1.00 92.75 170 LYS A CA 1
ATOM 1393 C C . LYS A 1 170 ? -6.239 -14.504 28.210 1.00 92.75 170 LYS A C 1
ATOM 1395 O O . LYS A 1 170 ? -6.705 -15.444 28.851 1.00 92.75 170 LYS A O 1
ATOM 1400 N N . ASN A 1 171 ? -6.576 -14.262 26.944 1.00 90.38 171 ASN A N 1
ATOM 1401 C CA . ASN A 1 171 ? -7.603 -15.006 26.208 1.00 90.38 171 ASN A CA 1
ATOM 1402 C C . ASN A 1 171 ? -7.067 -16.253 25.479 1.00 90.38 171 ASN A C 1
ATOM 1404 O O . ASN A 1 171 ? -7.800 -16.907 24.742 1.00 90.38 171 ASN A O 1
ATOM 1408 N N . ARG A 1 172 ? -5.804 -16.638 25.720 1.00 85.88 172 ARG A N 1
ATOM 1409 C CA . ARG A 1 172 ? -5.185 -17.876 25.211 1.00 85.88 172 ARG A CA 1
ATOM 1410 C C . ARG A 1 172 ? -5.140 -17.975 23.678 1.00 85.88 172 ARG A C 1
ATOM 1412 O O . ARG A 1 172 ? -5.181 -19.083 23.145 1.00 85.88 172 ARG A O 1
ATOM 1419 N N . PHE A 1 173 ? -4.959 -16.852 22.982 1.00 83.12 173 PHE A N 1
ATOM 1420 C CA . PHE A 1 173 ? -4.798 -16.810 21.519 1.00 83.12 173 PHE A CA 1
ATOM 1421 C C . PHE A 1 173 ? -3.438 -17.331 21.018 1.00 83.12 173 PHE A C 1
ATOM 1423 O O . PHE A 1 173 ? -3.222 -17.462 19.817 1.00 83.12 173 PHE A O 1
ATOM 1430 N N . PHE A 1 174 ? -2.486 -17.636 21.904 1.00 75.38 174 PHE A N 1
ATOM 1431 C CA . PHE A 1 174 ? -1.156 -18.145 21.532 1.00 75.38 174 PHE A CA 1
ATOM 1432 C C . PHE A 1 174 ? -1.076 -19.675 21.384 1.00 75.38 174 PHE A C 1
ATOM 1434 O O . PHE A 1 174 ? 0.033 -20.237 21.388 1.00 75.38 174 PHE A O 1
ATOM 1441 N N . ARG A 1 175 ? -2.223 -20.360 21.261 1.00 61.66 175 ARG A N 1
ATOM 1442 C CA . ARG A 1 175 ? -2.275 -21.820 21.112 1.00 61.66 175 ARG A CA 1
ATOM 1443 C C . ARG A 1 175 ? -1.765 -22.259 19.727 1.00 61.66 175 ARG A C 1
ATOM 1445 O O . ARG A 1 175 ? -2.015 -21.570 18.738 1.00 61.66 175 ARG A O 1
ATOM 1452 N N . PRO A 1 176 ? -1.048 -23.394 19.634 1.00 56.09 176 PRO A N 1
ATOM 1453 C CA . PRO A 1 176 ? -0.657 -23.972 18.347 1.00 56.09 176 PRO A CA 1
ATOM 1454 C C . PRO A 1 176 ? -1.882 -24.221 17.450 1.00 56.09 176 PRO A C 1
ATOM 1456 O O . PRO A 1 176 ? -2.910 -24.677 17.944 1.00 56.09 176 PRO A O 1
ATOM 1459 N N . GLY A 1 177 ? -1.777 -23.920 16.150 1.00 55.88 177 GLY A N 1
ATOM 1460 C CA . GLY A 1 177 ? -2.825 -24.205 15.154 1.00 55.88 177 GLY A CA 1
ATOM 1461 C C . GLY A 1 177 ? -3.937 -23.157 14.999 1.00 55.88 177 GLY A C 1
ATOM 1462 O O . GLY A 1 177 ? -4.852 -23.377 14.216 1.00 55.88 177 GLY A O 1
ATOM 1463 N N . GLN A 1 178 ? -3.878 -22.019 15.703 1.00 58.28 178 GLN A N 1
ATOM 1464 C CA . GLN A 1 178 ? -4.897 -20.956 15.601 1.00 58.28 178 GLN A CA 1
ATOM 1465 C C . GLN A 1 178 ? -4.655 -19.930 14.482 1.00 58.28 178 GLN A C 1
ATOM 1467 O O . GLN A 1 178 ? -5.478 -19.041 14.291 1.00 58.28 178 GLN A O 1
ATOM 1472 N N . SER A 1 179 ? -3.545 -20.024 13.750 1.00 60.88 179 SER A N 1
ATOM 1473 C CA . SER A 1 179 ? -3.276 -19.131 12.621 1.00 60.88 179 SER A CA 1
ATOM 1474 C C . SER A 1 179 ? -3.744 -19.787 11.324 1.00 60.88 179 SER A C 1
ATOM 1476 O O . SER A 1 179 ? -3.224 -20.853 10.990 1.00 60.88 179 SER A O 1
ATOM 1478 N N . PRO A 1 180 ? -4.669 -19.173 10.572 1.00 67.12 180 PRO A N 1
ATOM 1479 C CA . PRO A 1 180 ? -5.023 -19.674 9.256 1.00 67.12 180 PRO A CA 1
ATOM 1480 C C . PRO A 1 180 ? -3.824 -19.461 8.324 1.00 67.12 180 PRO A C 1
ATOM 1482 O O . PRO A 1 180 ? -3.484 -18.331 7.976 1.00 67.12 180 PRO A O 1
ATOM 1485 N N . GLU A 1 181 ? -3.149 -20.537 7.926 1.00 75.25 181 GLU A N 1
ATOM 1486 C CA . GLU A 1 181 ? -2.242 -20.475 6.780 1.00 75.25 181 GLU A CA 1
ATOM 1487 C C . GLU A 1 181 ? -3.100 -20.453 5.521 1.00 75.25 181 GLU A C 1
ATOM 1489 O O . GLU A 1 181 ? -3.608 -21.479 5.068 1.00 75.25 181 GLU A O 1
ATOM 1494 N N . ILE A 1 182 ? -3.328 -19.253 4.988 1.00 81.81 182 ILE A N 1
ATOM 1495 C CA . ILE A 1 182 ? -4.094 -19.097 3.759 1.00 81.81 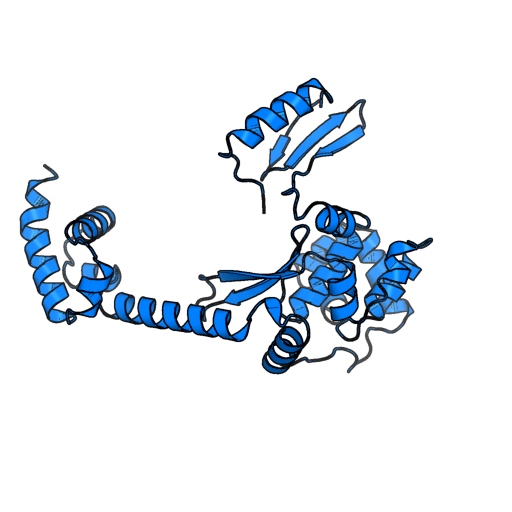182 ILE A CA 1
ATOM 1496 C C . ILE A 1 182 ? -3.124 -18.990 2.599 1.00 81.81 182 ILE A C 1
ATOM 1498 O O . ILE A 1 182 ? -2.321 -18.064 2.513 1.00 81.81 182 ILE A O 1
ATOM 1502 N N . LEU A 1 183 ? -3.210 -19.965 1.700 1.00 85.50 183 LEU A N 1
ATOM 1503 C CA . LEU A 1 183 ? -2.373 -20.005 0.513 1.00 85.50 183 LEU A CA 1
ATOM 1504 C C . LEU A 1 183 ? -2.678 -18.791 -0.384 1.00 85.50 183 LEU A C 1
ATOM 1506 O O . LEU A 1 183 ? -3.855 -18.456 -0.558 1.00 85.50 183 LEU A O 1
ATOM 1510 N N . PRO A 1 184 ? -1.666 -18.164 -1.015 1.00 85.81 184 PRO A N 1
ATOM 1511 C CA . PRO A 1 184 ? -1.867 -16.961 -1.825 1.00 85.81 184 PRO A CA 1
ATOM 1512 C C . PRO A 1 184 ? -2.960 -17.100 -2.893 1.00 85.81 184 PRO A C 1
ATOM 1514 O O . PRO A 1 184 ? -3.808 -16.223 -3.034 1.00 85.81 184 PRO A O 1
ATOM 1517 N N . HIS A 1 185 ? -3.014 -18.239 -3.592 1.00 86.62 185 HIS A N 1
ATOM 1518 C CA . HIS A 1 185 ? -4.036 -18.490 -4.613 1.00 86.62 185 HIS A CA 1
ATOM 1519 C C . HIS A 1 185 ? -5.463 -18.540 -4.037 1.00 86.62 185 HIS A C 1
ATOM 1521 O O . HIS A 1 185 ? -6.407 -18.139 -4.711 1.00 86.62 185 HIS A O 1
ATOM 1527 N N . VAL A 1 186 ? -5.636 -18.985 -2.786 1.00 91.19 186 VAL A N 1
ATOM 1528 C CA . VAL A 1 186 ? -6.944 -18.987 -2.113 1.00 91.19 186 VAL A CA 1
ATOM 1529 C C . VAL A 1 186 ? -7.394 -17.556 -1.836 1.00 91.19 186 VAL A C 1
ATOM 1531 O O . VAL A 1 186 ? -8.571 -17.248 -2.019 1.00 91.19 186 VAL A O 1
ATOM 1534 N N . ILE A 1 187 ? -6.477 -16.673 -1.431 1.00 92.75 187 ILE A N 1
ATOM 1535 C CA . ILE A 1 187 ? -6.793 -15.253 -1.237 1.00 92.75 187 ILE A CA 1
ATOM 1536 C C . ILE A 1 187 ? -7.178 -14.588 -2.551 1.00 92.75 187 ILE A C 1
ATOM 1538 O O . ILE A 1 187 ? -8.204 -13.918 -2.580 1.00 92.75 187 ILE A O 1
ATOM 1542 N N . LEU A 1 188 ? -6.445 -14.824 -3.641 1.00 93.69 188 LEU A N 1
ATOM 1543 C CA . LEU A 1 188 ? -6.791 -14.254 -4.949 1.00 93.69 188 LEU A CA 1
ATOM 1544 C C . LEU A 1 188 ? -8.212 -14.640 -5.391 1.00 93.69 188 LEU A C 1
ATOM 1546 O O . LEU A 1 188 ? -8.986 -13.772 -5.788 1.00 93.69 188 LEU A O 1
ATOM 1550 N N . LEU A 1 189 ? -8.600 -15.909 -5.223 1.00 94.00 189 LEU A N 1
ATOM 1551 C CA . LEU A 1 189 ? -9.965 -16.361 -5.522 1.00 94.00 189 LEU A CA 1
ATOM 1552 C C . LEU A 1 189 ? -11.021 -15.688 -4.633 1.00 94.00 189 LEU A C 1
ATOM 1554 O O . LEU A 1 189 ? -12.110 -15.359 -5.104 1.00 94.00 189 LEU A O 1
ATOM 1558 N N . ARG A 1 190 ? -10.723 -15.484 -3.343 1.00 95.00 190 ARG A N 1
ATOM 1559 C CA . ARG A 1 190 ? -11.630 -14.775 -2.426 1.00 95.00 190 ARG A CA 1
ATOM 1560 C C . ARG A 1 190 ? -11.774 -13.306 -2.808 1.00 95.00 190 ARG A C 1
ATOM 1562 O O . ARG A 1 190 ? -12.892 -12.808 -2.788 1.00 95.00 190 ARG A O 1
ATOM 1569 N N . LEU A 1 191 ? -10.674 -12.648 -3.169 1.00 96.38 191 LEU A N 1
ATOM 1570 C CA . LEU A 1 191 ? -10.666 -11.253 -3.603 1.00 96.38 191 LEU A CA 1
ATOM 1571 C C . LEU A 1 191 ? -11.497 -11.062 -4.866 1.00 96.38 191 LEU A C 1
ATOM 1573 O O . LEU A 1 191 ? -12.361 -10.204 -4.876 1.00 96.38 191 LEU A O 1
ATOM 1577 N N . GLU A 1 192 ? -11.309 -11.890 -5.892 1.00 94.81 192 GLU A N 1
ATOM 1578 C CA . GLU A 1 192 ? -12.104 -11.810 -7.127 1.00 94.81 192 GLU A CA 1
ATOM 1579 C C . GLU A 1 192 ? -13.594 -12.026 -6.892 1.00 94.81 192 GLU A C 1
ATOM 1581 O O . GLU A 1 192 ? -14.427 -11.387 -7.528 1.00 94.81 192 GLU A O 1
ATOM 1586 N N . LYS A 1 193 ? -13.934 -12.953 -5.992 1.00 96.31 193 LYS A N 1
ATOM 1587 C CA . LYS A 1 193 ? -15.328 -13.223 -5.651 1.00 96.31 193 LYS A CA 1
ATOM 1588 C C . LYS A 1 193 ? -15.957 -12.063 -4.880 1.00 96.31 193 LYS A C 1
ATOM 1590 O O . LYS A 1 193 ? -17.151 -11.830 -5.031 1.00 96.31 193 LYS A O 1
ATOM 1595 N N . PHE A 1 194 ? -15.187 -11.413 -4.011 1.00 97.62 194 PHE A N 1
ATOM 1596 C CA . PHE A 1 194 ? -15.693 -10.385 -3.106 1.00 97.62 194 PHE A CA 1
ATOM 1597 C C . PHE A 1 194 ? -15.660 -8.977 -3.718 1.00 97.62 194 PHE A C 1
ATOM 1599 O O . PHE A 1 194 ? -16.575 -8.205 -3.469 1.00 97.62 194 PHE A O 1
ATOM 1606 N N . PHE A 1 195 ? -14.654 -8.685 -4.544 1.00 97.12 195 PHE A N 1
ATOM 1607 C CA . PHE A 1 195 ? -14.427 -7.414 -5.241 1.00 97.12 195 PHE A CA 1
ATOM 1608 C C . PHE A 1 195 ? -14.384 -7.627 -6.771 1.00 97.12 195 PHE A C 1
ATOM 1610 O O . PHE A 1 195 ? -13.332 -7.445 -7.404 1.00 97.12 195 PHE A O 1
ATOM 1617 N N . PRO A 1 196 ? -15.478 -8.105 -7.396 1.00 95.69 196 PRO A N 1
ATOM 1618 C CA . PRO A 1 196 ? -15.501 -8.399 -8.831 1.00 95.69 196 PRO A CA 1
ATOM 1619 C C . PRO A 1 196 ? -15.229 -7.166 -9.713 1.00 95.69 196 PRO A C 1
ATOM 1621 O O . PRO A 1 196 ? -14.656 -7.292 -10.797 1.00 95.69 196 PRO A O 1
ATOM 1624 N N . GLU A 1 197 ? -15.595 -5.974 -9.247 1.00 95.00 197 GLU A N 1
ATOM 1625 C CA . GLU A 1 197 ? -15.446 -4.690 -9.936 1.00 95.00 197 GLU A CA 1
ATOM 1626 C C . GLU A 1 197 ? -13.988 -4.285 -10.181 1.00 95.00 197 GLU A C 1
ATOM 1628 O O . GLU A 1 197 ? -13.696 -3.602 -11.164 1.00 95.00 197 GLU A O 1
ATOM 1633 N N . CYS A 1 198 ? -13.057 -4.758 -9.348 1.00 93.38 198 CYS A N 1
ATOM 1634 C CA . CYS A 1 198 ? -11.633 -4.435 -9.456 1.00 93.38 198 CYS A CA 1
ATOM 1635 C C . CYS A 1 198 ? -10.921 -5.195 -10.580 1.00 93.38 198 CYS A C 1
ATOM 1637 O O . CYS A 1 198 ? -9.766 -4.897 -10.880 1.00 93.38 198 CYS A O 1
ATOM 1639 N N . GLN A 1 199 ? -11.574 -6.199 -11.182 1.00 94.62 199 GLN A N 1
ATOM 1640 C CA . GLN A 1 199 ? -11.045 -6.972 -12.313 1.00 94.62 199 GLN A CA 1
ATOM 1641 C C . GLN A 1 199 ? -9.638 -7.546 -12.046 1.00 94.62 199 GLN A C 1
ATOM 1643 O O . GLN A 1 199 ? -8.770 -7.550 -12.921 1.00 94.62 199 GLN A O 1
ATOM 1648 N N . LEU A 1 200 ? -9.416 -8.072 -10.832 1.00 95.56 200 LEU A N 1
ATOM 1649 C CA . LEU A 1 200 ? -8.098 -8.488 -10.327 1.00 95.56 200 LEU A CA 1
ATOM 1650 C C . LEU A 1 200 ? -7.318 -9.397 -11.296 1.00 95.56 200 LEU A C 1
ATOM 1652 O O . LEU A 1 200 ? -6.124 -9.184 -11.500 1.00 95.56 200 LEU A O 1
ATOM 1656 N N . ARG A 1 201 ? -7.972 -10.365 -11.954 1.00 94.44 201 ARG A N 1
ATOM 1657 C CA . ARG A 1 201 ? -7.311 -11.217 -12.967 1.00 94.44 201 ARG A CA 1
ATOM 1658 C C . ARG A 1 201 ? -6.769 -10.438 -14.144 1.00 94.44 201 ARG A C 1
ATOM 1660 O O . ARG A 1 201 ? -5.676 -10.739 -14.618 1.00 94.44 201 ARG A O 1
ATOM 1667 N N . GLN A 1 202 ? -7.555 -9.494 -14.650 1.00 95.62 202 GLN A N 1
ATOM 1668 C CA . GLN A 1 202 ? -7.170 -8.700 -15.808 1.00 95.62 202 GLN A CA 1
ATOM 1669 C C . GLN A 1 202 ? -6.001 -7.795 -15.439 1.00 95.62 202 GLN A C 1
ATOM 1671 O O . GLN A 1 202 ? -5.021 -7.756 -16.175 1.00 95.62 202 GLN A O 1
ATOM 1676 N N . PHE A 1 203 ? -6.057 -7.181 -14.254 1.00 96.62 203 PHE A N 1
ATOM 1677 C CA . PHE A 1 203 ? -4.951 -6.413 -13.695 1.00 96.62 203 PHE A CA 1
ATOM 1678 C C . PHE A 1 203 ? -3.665 -7.249 -13.592 1.00 96.62 203 PHE A C 1
ATOM 1680 O O . PHE A 1 203 ? -2.643 -6.870 -14.156 1.00 96.62 203 PHE A O 1
ATOM 1687 N N . ILE A 1 204 ? -3.716 -8.428 -12.958 1.00 95.19 204 ILE A N 1
ATOM 1688 C CA . ILE A 1 204 ? -2.546 -9.317 -12.834 1.00 95.19 204 ILE A CA 1
ATOM 1689 C C . ILE A 1 204 ? -2.016 -9.724 -14.216 1.00 95.19 204 ILE A C 1
ATOM 1691 O O . ILE A 1 204 ? -0.814 -9.647 -14.458 1.00 95.19 204 ILE A O 1
ATOM 1695 N N . SER A 1 205 ? -2.902 -10.115 -15.136 1.00 95.06 205 SER A N 1
ATOM 1696 C CA . SER A 1 205 ? -2.514 -10.539 -16.490 1.00 95.06 205 SER A CA 1
ATOM 1697 C C . SER A 1 205 ? -1.857 -9.401 -17.277 1.00 95.06 205 SER A C 1
ATOM 1699 O O . SER A 1 205 ? -0.888 -9.619 -18.005 1.00 95.06 205 SER A O 1
ATOM 1701 N N . GLN A 1 206 ? -2.357 -8.173 -17.118 1.00 95.56 206 GLN A N 1
ATOM 1702 C CA . GLN A 1 206 ? -1.782 -6.983 -17.734 1.00 95.56 206 GLN A CA 1
ATOM 1703 C C . GLN A 1 206 ? -0.388 -6.686 -17.173 1.00 95.56 206 GLN A C 1
ATOM 1705 O O . GLN A 1 206 ? 0.539 -6.453 -17.949 1.00 95.56 206 GLN A O 1
ATOM 1710 N N . GLU A 1 207 ? -0.215 -6.735 -15.853 1.00 95.38 207 GLU A N 1
ATOM 1711 C CA . GLU A 1 207 ? 1.081 -6.493 -15.213 1.00 95.38 207 GLU A CA 1
ATOM 1712 C C . GLU A 1 207 ? 2.122 -7.556 -15.586 1.00 95.38 207 GLU A C 1
ATOM 1714 O O . GLU A 1 207 ? 3.261 -7.214 -15.913 1.00 95.38 207 GLU A O 1
ATOM 1719 N N . GLN A 1 208 ? 1.718 -8.828 -15.654 1.00 94.12 208 GLN A N 1
ATOM 1720 C CA . GLN A 1 208 ? 2.559 -9.922 -16.149 1.00 94.12 208 GLN A CA 1
ATOM 1721 C C . GLN A 1 208 ? 2.970 -9.707 -17.610 1.00 94.12 208 GLN A C 1
ATOM 1723 O O . GLN A 1 208 ? 4.142 -9.845 -17.955 1.00 94.12 208 GLN A O 1
ATOM 1728 N N . TYR A 1 209 ? 2.036 -9.298 -18.474 1.00 92.88 209 TYR A N 1
ATOM 1729 C CA . TYR A 1 209 ? 2.351 -8.967 -19.863 1.00 92.88 209 TYR A CA 1
ATOM 1730 C C . TYR A 1 209 ? 3.366 -7.816 -19.961 1.00 92.88 209 TYR A C 1
ATOM 1732 O O . TYR A 1 209 ? 4.340 -7.898 -20.715 1.00 92.88 209 TYR A O 1
ATOM 1740 N N . LEU A 1 210 ? 3.179 -6.746 -19.181 1.00 91.00 210 LEU A N 1
ATOM 1741 C CA . LEU A 1 210 ? 4.112 -5.616 -19.131 1.00 91.00 210 LEU A CA 1
ATOM 1742 C C . LEU A 1 210 ? 5.491 -6.028 -18.605 1.00 91.00 210 LEU A C 1
ATOM 1744 O O . LEU A 1 210 ? 6.507 -5.514 -19.082 1.00 91.00 210 LEU A O 1
ATOM 1748 N N . GLU A 1 211 ? 5.540 -6.951 -17.648 1.00 91.19 211 GLU A N 1
ATOM 1749 C CA . GLU A 1 211 ? 6.770 -7.536 -17.127 1.00 91.19 211 GLU A CA 1
ATOM 1750 C C . GLU A 1 211 ? 7.513 -8.340 -18.193 1.00 91.19 211 GLU A C 1
ATOM 1752 O O . GLU A 1 211 ? 8.675 -8.030 -18.460 1.00 91.19 211 GLU A O 1
ATOM 1757 N N . THR A 1 212 ? 6.849 -9.273 -18.883 1.00 90.88 212 THR A N 1
ATOM 1758 C CA . THR A 1 212 ? 7.449 -10.018 -20.002 1.00 90.88 212 THR A CA 1
ATOM 1759 C C . THR A 1 212 ? 8.009 -9.059 -21.051 1.00 90.88 212 THR A C 1
ATOM 1761 O O . THR A 1 212 ? 9.152 -9.184 -21.489 1.00 90.88 212 THR A O 1
ATOM 1764 N N . LYS A 1 213 ? 7.250 -8.015 -21.399 1.00 89.56 213 LYS A N 1
ATOM 1765 C CA . LYS A 1 213 ? 7.683 -6.998 -22.363 1.00 89.56 213 LYS A CA 1
ATOM 1766 C C . LYS A 1 213 ? 8.844 -6.131 -21.889 1.00 89.56 213 LYS A C 1
ATOM 1768 O O . LYS A 1 213 ? 9.563 -5.591 -22.735 1.00 89.56 213 LYS A O 1
ATOM 1773 N N . ALA A 1 214 ? 9.015 -5.950 -20.584 1.00 88.38 214 ALA A N 1
ATOM 1774 C CA . ALA A 1 214 ? 10.171 -5.274 -20.009 1.00 88.38 214 ALA A CA 1
ATOM 1775 C C . ALA A 1 214 ? 11.398 -6.197 -19.987 1.00 88.38 214 ALA A C 1
ATOM 1777 O O . ALA A 1 214 ? 12.490 -5.745 -20.326 1.00 88.38 214 ALA A O 1
ATOM 1778 N N . GLN A 1 215 ? 11.214 -7.480 -19.664 1.00 89.38 215 GLN A N 1
ATOM 1779 C CA . GLN A 1 215 ? 12.270 -8.493 -19.677 1.00 89.38 215 GLN A CA 1
ATOM 1780 C C . GLN A 1 215 ? 12.826 -8.717 -21.090 1.00 89.38 215 GLN A C 1
ATOM 1782 O O . GLN A 1 215 ? 14.042 -8.720 -21.257 1.00 89.38 215 GLN A O 1
ATOM 1787 N N . GLU A 1 216 ? 11.965 -8.790 -22.114 1.00 91.19 216 GLU A N 1
ATOM 1788 C CA . GLU A 1 216 ? 12.376 -8.858 -23.529 1.00 91.19 216 GLU A CA 1
ATOM 1789 C C . GLU A 1 216 ? 13.328 -7.709 -23.906 1.00 91.19 216 GLU A C 1
ATOM 1791 O O . GLU A 1 216 ? 14.337 -7.914 -24.579 1.00 91.19 216 GLU A O 1
ATOM 1796 N N . ILE A 1 217 ? 13.021 -6.485 -23.463 1.00 91.50 217 ILE A N 1
ATOM 1797 C CA . ILE A 1 217 ? 13.870 -5.311 -23.707 1.00 91.50 217 ILE A CA 1
ATOM 1798 C C . ILE A 1 217 ? 15.157 -5.417 -22.895 1.00 91.50 217 ILE A C 1
ATOM 1800 O O . ILE A 1 217 ? 16.235 -5.203 -23.440 1.00 91.50 217 ILE A O 1
ATOM 1804 N N . TYR A 1 218 ? 15.055 -5.762 -21.611 1.00 91.56 218 TYR A N 1
ATOM 1805 C CA . TYR A 1 218 ? 16.197 -5.846 -20.706 1.00 91.56 218 TYR A CA 1
ATOM 1806 C C . TYR A 1 218 ? 17.233 -6.878 -21.169 1.00 91.56 218 TYR A C 1
ATOM 1808 O O . TYR A 1 218 ? 18.430 -6.615 -21.087 1.00 91.56 218 TYR A O 1
ATOM 1816 N N . GLN A 1 219 ? 16.791 -8.023 -21.695 1.00 93.44 219 GLN A N 1
ATOM 1817 C CA . GLN A 1 219 ? 17.668 -9.063 -22.244 1.00 93.44 219 GLN A CA 1
ATOM 1818 C C . GLN A 1 219 ? 18.440 -8.601 -23.484 1.00 93.44 219 GLN A C 1
ATOM 1820 O O . GLN A 1 219 ? 19.545 -9.079 -23.719 1.00 93.44 219 GLN A O 1
ATOM 1825 N N . LYS A 1 220 ? 17.877 -7.672 -24.263 1.00 95.44 220 LYS A N 1
ATOM 1826 C CA . LYS A 1 220 ? 18.495 -7.152 -25.488 1.00 95.44 220 LYS A CA 1
ATOM 1827 C C . LYS A 1 220 ? 19.296 -5.874 -25.271 1.00 95.44 220 LYS A C 1
ATOM 1829 O O . LYS A 1 220 ? 20.239 -5.607 -26.005 1.00 95.44 220 LYS A O 1
ATOM 1834 N N . PHE A 1 221 ? 18.910 -5.068 -24.287 1.00 95.31 221 PHE A N 1
ATOM 1835 C CA . PHE A 1 221 ? 19.515 -3.773 -24.024 1.00 95.31 221 PHE A CA 1
ATOM 1836 C C . PHE A 1 221 ? 19.428 -3.419 -22.539 1.00 95.31 221 PHE A C 1
ATOM 1838 O O . PHE A 1 221 ? 18.358 -3.142 -21.991 1.00 95.31 221 PHE A O 1
ATOM 1845 N N . ASN A 1 222 ? 20.584 -3.363 -21.885 1.00 93.94 222 ASN A N 1
ATOM 1846 C CA . ASN A 1 222 ? 20.726 -2.862 -20.524 1.00 93.94 222 ASN A CA 1
ATOM 1847 C C . ASN A 1 222 ? 22.135 -2.278 -20.322 1.00 93.94 222 ASN A C 1
ATOM 1849 O O . ASN A 1 222 ? 23.031 -2.494 -21.138 1.00 93.94 222 ASN A O 1
ATOM 1853 N N . LYS A 1 223 ? 22.338 -1.553 -19.215 1.00 92.50 223 LYS A N 1
ATOM 1854 C CA . LYS A 1 223 ? 23.614 -0.884 -18.899 1.00 92.50 223 LYS A CA 1
ATOM 1855 C C . LYS A 1 223 ? 24.812 -1.844 -18.932 1.00 92.50 223 LYS A C 1
ATOM 1857 O O . LYS A 1 223 ? 25.876 -1.465 -19.403 1.00 92.50 223 LYS A O 1
ATOM 1862 N N . LYS A 1 224 ? 24.637 -3.082 -18.457 1.00 92.94 224 LYS A N 1
ATOM 1863 C CA . LYS A 1 224 ? 25.697 -4.098 -18.413 1.00 92.94 224 LYS A CA 1
ATOM 1864 C C . LYS A 1 224 ? 26.081 -4.575 -19.816 1.00 92.94 224 LYS A C 1
ATOM 1866 O O . LYS A 1 224 ? 27.266 -4.732 -20.080 1.00 92.94 224 LYS A O 1
ATOM 1871 N N . LEU A 1 225 ? 25.103 -4.771 -20.702 1.00 94.81 225 LEU A N 1
ATOM 1872 C CA . LEU A 1 225 ? 25.361 -5.131 -22.100 1.00 94.81 225 LEU A CA 1
ATOM 1873 C C . LEU A 1 225 ? 26.123 -4.022 -22.825 1.00 94.81 225 LEU A C 1
ATOM 1875 O O . LEU A 1 225 ? 27.169 -4.289 -23.403 1.00 94.81 225 LEU A O 1
ATOM 1879 N N . VAL A 1 226 ? 25.658 -2.775 -22.710 1.00 94.12 226 VAL A N 1
ATOM 1880 C CA . VAL A 1 226 ? 26.302 -1.629 -23.371 1.00 94.12 226 VAL A CA 1
ATOM 1881 C C . VAL A 1 226 ? 27.726 -1.405 -22.858 1.00 94.12 226 VAL A C 1
ATOM 1883 O O . VAL A 1 226 ? 28.629 -1.230 -23.665 1.00 94.12 226 VAL A O 1
ATOM 1886 N N . GLN A 1 227 ? 27.961 -1.506 -21.545 1.00 93.31 227 GLN A N 1
ATOM 1887 C CA . GLN A 1 227 ? 29.317 -1.459 -20.980 1.00 93.31 227 GLN A CA 1
ATOM 1888 C C . GLN A 1 227 ? 30.204 -2.606 -21.496 1.00 93.31 227 GLN A C 1
ATOM 1890 O O . GLN A 1 227 ? 31.406 -2.431 -21.649 1.00 93.31 227 GLN A O 1
ATOM 1895 N N . GLY A 1 228 ? 29.631 -3.785 -21.756 1.00 93.12 228 GLY A N 1
ATOM 1896 C CA . GLY A 1 228 ? 30.359 -4.905 -22.357 1.00 93.12 228 GLY A CA 1
ATOM 1897 C C . GLY A 1 228 ? 30.721 -4.671 -23.826 1.00 93.12 228 GLY A C 1
ATOM 1898 O O . GLY A 1 228 ? 31.760 -5.141 -24.278 1.00 93.12 228 GLY A O 1
ATOM 1899 N N . TRP A 1 229 ? 29.887 -3.943 -24.571 1.00 95.19 229 TRP A N 1
ATOM 1900 C CA . TRP A 1 229 ? 30.152 -3.589 -25.971 1.00 95.19 229 TRP A CA 1
ATOM 1901 C C . TRP A 1 229 ? 31.126 -2.420 -26.120 1.00 95.19 229 TRP A C 1
ATOM 1903 O O . TRP A 1 229 ? 31.858 -2.373 -27.107 1.00 95.19 229 TRP A O 1
ATOM 1913 N N . LEU A 1 230 ? 31.118 -1.502 -25.152 1.00 92.31 230 LEU A N 1
ATOM 1914 C CA . LEU A 1 230 ? 31.944 -0.298 -25.086 1.00 92.31 230 LEU A CA 1
ATOM 1915 C C . LEU A 1 230 ? 32.697 -0.268 -23.740 1.00 92.31 230 LEU A C 1
ATOM 1917 O O . LEU A 1 230 ? 32.316 0.484 -22.838 1.00 92.31 230 LEU A O 1
ATOM 1921 N N . PRO A 1 231 ? 33.737 -1.105 -23.561 1.00 88.75 231 PRO A N 1
ATOM 1922 C CA . PRO A 1 231 ? 34.451 -1.214 -22.286 1.00 88.75 231 PRO A CA 1
ATOM 1923 C C . PRO A 1 231 ? 35.183 0.077 -21.897 1.00 88.75 231 PRO A C 1
ATOM 1925 O O . PRO A 1 231 ? 35.329 0.343 -20.706 1.00 88.75 231 PRO A O 1
ATOM 1928 N N . ASP A 1 232 ? 35.576 0.885 -22.884 1.00 87.62 232 ASP A N 1
ATOM 1929 C CA . ASP A 1 232 ? 36.323 2.134 -22.693 1.00 87.62 232 ASP A CA 1
ATOM 1930 C C . ASP A 1 232 ? 35.434 3.315 -22.269 1.00 87.62 232 ASP A C 1
ATOM 1932 O O . ASP A 1 232 ? 35.935 4.356 -21.846 1.00 87.62 232 ASP A O 1
ATOM 1936 N N . LEU A 1 233 ? 34.107 3.168 -22.353 1.00 86.88 233 LEU A N 1
ATOM 1937 C CA . LEU A 1 233 ? 33.179 4.212 -21.939 1.00 86.88 233 LEU A CA 1
ATOM 1938 C C . LEU A 1 233 ? 33.110 4.268 -20.408 1.00 86.88 233 LEU A C 1
ATOM 1940 O O . LEU A 1 233 ? 32.746 3.288 -19.748 1.00 86.88 233 LEU A O 1
ATOM 1944 N N . SER A 1 234 ? 33.438 5.424 -19.832 1.00 85.56 234 SER A N 1
ATOM 1945 C CA . SER A 1 234 ? 33.419 5.607 -18.381 1.00 85.56 234 SER A CA 1
ATOM 1946 C C . SER A 1 234 ? 32.003 5.476 -17.807 1.00 85.56 234 SER A C 1
ATOM 1948 O O . SER A 1 234 ? 30.990 5.695 -18.482 1.00 85.56 234 SER A O 1
ATOM 1950 N N . LYS A 1 235 ? 31.911 5.113 -16.524 1.00 82.56 235 LYS A N 1
ATOM 1951 C CA . LYS A 1 235 ? 30.614 4.902 -15.860 1.00 82.56 235 LYS A CA 1
ATOM 1952 C C . LYS A 1 235 ? 29.817 6.197 -15.727 1.00 82.56 235 LYS A C 1
ATOM 1954 O O . LYS A 1 235 ? 28.586 6.125 -15.685 1.00 82.56 235 LYS A O 1
ATOM 1959 N N . GLU A 1 236 ? 30.520 7.322 -15.643 1.00 83.31 236 GLU A N 1
ATOM 1960 C CA . GLU A 1 236 ? 29.989 8.677 -15.537 1.00 83.31 236 GLU A CA 1
ATOM 1961 C C . GLU A 1 236 ? 29.286 9.074 -16.842 1.00 83.31 236 GLU A C 1
ATOM 1963 O O . GLU A 1 236 ? 28.128 9.477 -16.810 1.00 83.31 236 GLU A O 1
ATOM 1968 N N . VAL A 1 237 ? 29.924 8.836 -17.995 1.00 87.94 237 VAL A N 1
ATOM 1969 C CA . VAL A 1 237 ? 29.391 9.207 -19.321 1.00 87.94 237 VAL A CA 1
ATOM 1970 C C . VAL A 1 237 ? 28.359 8.195 -19.840 1.00 87.94 237 VAL A C 1
ATOM 1972 O O . VAL A 1 237 ? 27.471 8.538 -20.621 1.00 87.94 237 VAL A O 1
ATOM 1975 N N . LEU A 1 238 ? 28.404 6.941 -19.373 1.00 89.06 238 LEU A N 1
ATOM 1976 C CA . LEU A 1 238 ? 27.491 5.884 -19.820 1.00 89.06 238 LEU A CA 1
ATOM 1977 C C . LEU A 1 238 ? 26.007 6.220 -19.593 1.00 89.06 238 LEU A C 1
ATOM 1979 O O . LEU A 1 238 ? 25.160 5.804 -20.381 1.00 89.06 238 LEU A O 1
ATOM 1983 N N . SER A 1 239 ? 25.659 6.946 -18.528 1.00 88.75 239 SER A N 1
ATOM 1984 C CA . SER A 1 239 ? 24.258 7.317 -18.280 1.00 88.75 239 SER A CA 1
ATOM 1985 C C . SER A 1 239 ? 23.724 8.282 -19.344 1.00 88.75 239 SER A C 1
ATOM 1987 O O . SER A 1 239 ? 22.629 8.074 -19.882 1.00 88.75 239 SER A O 1
ATOM 1989 N N . ASP A 1 240 ? 24.520 9.293 -19.686 1.00 90.75 240 ASP A N 1
ATOM 1990 C CA . ASP A 1 240 ? 24.168 10.313 -20.675 1.00 90.75 240 ASP A CA 1
ATOM 1991 C C . ASP A 1 240 ? 24.152 9.714 -22.078 1.00 90.75 240 ASP A C 1
ATOM 1993 O O . ASP A 1 240 ? 23.185 9.891 -22.821 1.00 90.75 240 ASP A O 1
ATOM 1997 N N . PHE A 1 241 ? 25.143 8.874 -22.389 1.00 94.00 241 PHE A N 1
ATOM 1998 C CA . PHE A 1 241 ? 25.188 8.092 -23.620 1.00 94.00 241 PHE A CA 1
ATOM 1999 C C . PHE A 1 241 ? 23.928 7.237 -23.812 1.00 94.00 241 PHE A C 1
ATOM 2001 O O . PHE A 1 241 ? 23.278 7.299 -24.855 1.00 94.00 241 PHE A O 1
ATOM 2008 N N . LEU A 1 242 ? 23.534 6.456 -22.795 1.00 93.19 242 LEU A N 1
ATOM 2009 C CA . LEU A 1 242 ? 22.328 5.624 -22.858 1.00 93.19 242 LEU A CA 1
ATOM 2010 C C . LEU A 1 242 ? 21.064 6.463 -23.051 1.00 93.19 242 LEU A C 1
ATOM 2012 O O . LEU A 1 242 ? 20.109 5.992 -23.668 1.00 93.19 242 LEU A O 1
ATOM 2016 N N . THR A 1 243 ? 21.027 7.668 -22.486 1.00 93.94 243 THR A N 1
ATOM 2017 C CA . THR A 1 243 ? 19.893 8.584 -22.619 1.00 93.94 243 THR A CA 1
ATOM 2018 C C . THR A 1 243 ? 19.813 9.132 -24.040 1.00 93.94 243 THR A C 1
ATOM 2020 O O . THR A 1 243 ? 18.768 8.993 -24.677 1.00 93.94 243 THR A O 1
ATOM 2023 N N . ALA A 1 244 ? 20.924 9.634 -24.577 1.00 94.12 244 ALA A N 1
ATOM 2024 C CA . ALA A 1 244 ? 21.009 10.141 -25.943 1.00 94.12 244 ALA A CA 1
ATOM 2025 C C . ALA A 1 244 ? 20.708 9.047 -26.984 1.00 94.12 244 ALA A C 1
ATOM 2027 O O . ALA A 1 244 ? 19.894 9.246 -27.887 1.00 94.12 244 ALA A O 1
ATOM 2028 N N . PHE A 1 245 ? 21.259 7.843 -26.797 1.00 95.12 245 PHE A N 1
ATOM 2029 C CA . PHE A 1 245 ? 20.982 6.693 -27.660 1.00 95.12 245 PHE A CA 1
ATOM 2030 C C . PHE A 1 245 ? 19.501 6.289 -27.642 1.00 95.12 245 PHE A C 1
ATOM 2032 O O . PHE A 1 245 ? 18.939 5.878 -28.652 1.00 95.12 245 PHE A O 1
ATOM 2039 N N . LYS A 1 246 ? 18.812 6.406 -26.502 1.00 95.19 246 LYS A N 1
ATOM 2040 C CA . LYS A 1 246 ? 17.364 6.147 -26.459 1.00 95.19 246 LYS A CA 1
ATOM 2041 C C . LYS A 1 246 ? 16.579 7.218 -27.215 1.00 95.19 246 LYS A C 1
ATOM 2043 O O . LYS A 1 246 ? 15.590 6.885 -27.862 1.00 95.19 246 LYS A O 1
ATOM 2048 N N . GLN A 1 247 ? 17.009 8.474 -27.123 1.00 94.56 247 GLN A N 1
ATOM 2049 C CA . GLN A 1 247 ? 16.317 9.632 -27.689 1.00 94.56 247 GLN A CA 1
ATOM 2050 C C . GLN A 1 247 ? 16.414 9.720 -29.217 1.00 94.56 247 GLN A C 1
ATOM 2052 O O . GLN A 1 247 ? 15.488 10.242 -29.832 1.00 94.56 247 GLN A O 1
ATOM 2057 N N . GLN A 1 248 ? 17.450 9.153 -29.852 1.00 93.75 248 GLN A N 1
ATOM 2058 C CA . GLN A 1 248 ? 17.516 9.104 -31.325 1.00 93.75 248 GLN A CA 1
ATOM 2059 C C . GLN A 1 248 ? 16.401 8.254 -31.964 1.00 93.75 248 GLN A C 1
ATOM 2061 O O . GLN A 1 248 ? 16.141 8.358 -33.162 1.00 93.75 248 GLN A O 1
ATOM 2066 N N . HIS A 1 249 ? 15.714 7.412 -31.186 1.00 92.94 249 HIS A N 1
ATOM 2067 C CA . HIS A 1 249 ? 14.627 6.581 -31.685 1.00 92.94 249 HIS A CA 1
ATOM 2068 C C . HIS A 1 249 ? 13.263 7.136 -31.262 1.00 92.94 249 HIS A C 1
ATOM 2070 O O . HIS A 1 249 ? 12.938 7.155 -30.077 1.00 92.94 249 HIS A O 1
ATOM 2076 N N . VAL A 1 250 ? 12.400 7.429 -32.244 1.00 91.25 250 VAL A N 1
ATOM 2077 C CA . VAL A 1 250 ? 10.993 7.846 -32.030 1.00 91.25 250 VAL A CA 1
ATOM 2078 C C . VAL A 1 250 ? 10.255 6.913 -31.061 1.00 91.25 250 VAL A C 1
ATOM 2080 O O . VAL A 1 250 ? 9.476 7.352 -30.220 1.00 91.25 250 VAL A O 1
ATOM 2083 N N . ASN A 1 251 ? 10.517 5.606 -31.153 1.00 93.56 251 ASN A N 1
ATOM 2084 C CA . ASN A 1 251 ? 10.050 4.630 -30.177 1.00 93.56 251 ASN A CA 1
ATOM 2085 C C . ASN A 1 251 ? 11.151 3.608 -29.887 1.00 93.56 251 ASN A C 1
ATOM 2087 O O . ASN A 1 251 ? 11.222 2.542 -30.505 1.00 93.56 251 ASN A O 1
ATOM 2091 N N . PHE A 1 252 ? 11.999 3.939 -28.914 1.00 93.94 252 PHE A N 1
ATOM 2092 C CA . PHE A 1 252 ? 13.098 3.083 -28.474 1.00 93.94 252 PHE A CA 1
ATOM 2093 C C . PHE A 1 252 ? 12.655 1.652 -28.133 1.00 93.94 252 PHE A C 1
ATOM 2095 O O . PHE A 1 252 ? 13.285 0.679 -28.542 1.00 93.94 252 PHE A O 1
ATOM 2102 N N . LYS A 1 253 ? 11.531 1.497 -27.422 1.00 92.44 253 LYS A N 1
ATOM 2103 C CA . LYS A 1 253 ? 11.027 0.175 -27.019 1.00 92.44 253 LYS A CA 1
ATOM 2104 C C . LYS A 1 253 ? 10.634 -0.674 -28.231 1.00 92.44 253 LYS A C 1
ATOM 2106 O O . LYS A 1 253 ? 10.887 -1.876 -28.236 1.00 92.44 253 LYS A O 1
ATOM 2111 N N . ALA A 1 254 ? 10.021 -0.069 -29.248 1.00 92.69 254 ALA A N 1
ATOM 2112 C CA . ALA A 1 254 ? 9.683 -0.761 -30.490 1.00 92.69 254 ALA A CA 1
ATOM 2113 C C . ALA A 1 254 ? 10.938 -1.151 -31.282 1.00 92.69 254 ALA A C 1
ATOM 2115 O O . ALA A 1 254 ? 10.998 -2.262 -31.805 1.00 92.69 254 ALA A O 1
ATOM 2116 N N . TYR A 1 255 ? 11.945 -0.273 -31.315 1.00 95.81 255 TYR A N 1
ATOM 2117 C CA . TYR A 1 255 ? 13.249 -0.553 -31.914 1.00 95.81 255 TYR A CA 1
ATOM 2118 C C . TYR A 1 255 ? 13.935 -1.768 -31.264 1.00 95.81 255 TYR A C 1
ATOM 2120 O O . TYR A 1 255 ? 14.223 -2.742 -31.952 1.00 95.81 255 TYR A O 1
ATOM 2128 N N . VAL A 1 256 ? 14.085 -1.789 -29.936 1.00 94.44 256 VAL A N 1
ATOM 2129 C CA . VAL A 1 256 ? 14.730 -2.924 -29.246 1.00 94.44 256 VAL A CA 1
ATOM 2130 C C . VAL A 1 256 ? 13.981 -4.240 -29.483 1.00 94.44 256 VAL A C 1
ATOM 2132 O O . VAL A 1 256 ? 14.591 -5.299 -29.602 1.00 94.44 256 VAL A O 1
ATOM 2135 N N . ARG A 1 257 ? 12.646 -4.208 -29.578 1.00 92.38 257 ARG A N 1
ATOM 2136 C CA . ARG A 1 257 ? 11.857 -5.426 -29.818 1.00 92.38 257 ARG A CA 1
ATOM 2137 C C . ARG A 1 257 ? 12.065 -6.005 -31.212 1.00 92.38 257 ARG A C 1
ATOM 2139 O O . ARG A 1 257 ? 12.197 -7.224 -31.308 1.00 92.38 257 ARG A O 1
ATOM 2146 N N . ARG A 1 258 ? 12.098 -5.164 -32.253 1.00 94.62 258 ARG A N 1
ATOM 2147 C CA . ARG A 1 258 ? 12.270 -5.609 -33.649 1.00 94.62 258 ARG A CA 1
ATOM 2148 C C . ARG A 1 258 ? 13.709 -6.006 -33.983 1.00 94.62 258 ARG A C 1
ATOM 2150 O O . ARG A 1 258 ? 13.902 -6.834 -34.863 1.00 94.62 258 ARG A O 1
ATOM 2157 N N . SER A 1 259 ? 14.690 -5.442 -33.283 1.00 95.25 259 SER A N 1
ATOM 2158 C CA . SER A 1 259 ? 16.107 -5.736 -33.500 1.00 95.25 259 SER A CA 1
ATOM 2159 C C . SER A 1 259 ? 16.563 -6.965 -32.700 1.00 95.25 259 SER A C 1
ATOM 2161 O O . SER A 1 259 ? 15.996 -7.294 -31.649 1.00 95.25 259 SER A O 1
ATOM 2163 N N . ASN A 1 260 ? 17.582 -7.669 -33.192 1.00 95.50 260 ASN A N 1
ATOM 2164 C CA . ASN A 1 260 ? 18.328 -8.661 -32.411 1.00 95.50 260 ASN A CA 1
ATOM 2165 C C . ASN A 1 260 ? 19.470 -7.973 -31.636 1.00 95.50 260 ASN A C 1
ATOM 2167 O O . ASN A 1 260 ? 19.663 -6.762 -31.743 1.00 95.50 260 ASN A O 1
ATOM 2171 N N . VAL A 1 261 ? 20.181 -8.730 -30.801 1.00 95.38 261 VAL A N 1
ATOM 2172 C CA . VAL A 1 261 ? 21.214 -8.172 -29.914 1.00 95.38 261 VAL A CA 1
ATOM 2173 C C . VAL A 1 261 ? 22.415 -7.671 -30.717 1.00 95.38 261 VAL A C 1
ATOM 2175 O O . VAL A 1 261 ? 22.985 -6.636 -30.382 1.00 95.38 261 VAL A O 1
ATOM 2178 N N . GLU A 1 262 ? 22.763 -8.368 -31.796 1.00 95.81 262 GLU A N 1
ATOM 2179 C CA . GLU A 1 262 ? 23.871 -8.037 -32.689 1.00 95.81 262 GLU A CA 1
ATOM 2180 C C . GLU A 1 262 ? 23.641 -6.691 -33.384 1.00 95.81 262 GLU A C 1
ATOM 2182 O O . GLU A 1 262 ? 24.485 -5.806 -33.279 1.00 95.81 262 GLU A O 1
ATOM 2187 N N . GLN A 1 263 ? 22.460 -6.487 -33.976 1.00 95.81 263 GLN A N 1
ATOM 2188 C CA . GLN A 1 263 ? 22.083 -5.218 -34.603 1.00 95.81 263 GLN A CA 1
ATOM 2189 C C . GLN A 1 263 ? 22.104 -4.070 -33.592 1.00 95.81 263 GLN A C 1
ATOM 2191 O O . GLN A 1 263 ? 22.587 -2.983 -33.884 1.00 95.81 263 GLN A O 1
ATOM 2196 N N . ILE A 1 264 ? 21.598 -4.306 -32.377 1.00 96.69 264 ILE A N 1
ATOM 2197 C CA . ILE A 1 264 ? 21.608 -3.283 -31.327 1.00 96.69 264 ILE A CA 1
ATOM 2198 C C . ILE A 1 264 ? 23.044 -2.915 -30.940 1.00 96.69 264 ILE A C 1
ATOM 2200 O O . ILE A 1 264 ? 23.326 -1.741 -30.721 1.00 96.69 264 ILE A O 1
ATOM 2204 N N . CYS A 1 265 ? 23.945 -3.895 -30.860 1.00 96.81 265 CYS A N 1
ATOM 2205 C CA . CYS A 1 265 ? 25.361 -3.672 -30.584 1.00 96.81 265 CYS A CA 1
ATOM 2206 C C . CYS A 1 265 ? 26.034 -2.842 -31.688 1.00 96.81 265 CYS A C 1
ATOM 2208 O O . CYS A 1 265 ? 26.753 -1.892 -31.377 1.00 96.81 265 CYS A O 1
ATOM 2210 N N . GLU A 1 266 ? 25.780 -3.165 -32.958 1.00 96.38 266 GLU A N 1
ATOM 2211 C CA . GLU A 1 266 ? 26.286 -2.405 -34.107 1.00 96.38 266 GLU A CA 1
ATOM 2212 C C . GLU A 1 266 ? 25.796 -0.955 -34.081 1.00 96.38 266 GLU A C 1
ATOM 2214 O O . GLU A 1 266 ? 26.610 -0.032 -34.133 1.00 96.38 266 GLU A O 1
ATOM 2219 N N . ASP A 1 267 ? 24.493 -0.746 -33.883 1.00 95.75 267 ASP A N 1
ATOM 2220 C CA . ASP A 1 267 ? 23.892 0.588 -33.814 1.00 95.75 267 ASP A CA 1
ATOM 2221 C C . ASP A 1 267 ? 24.442 1.397 -32.624 1.00 95.75 267 ASP A C 1
ATOM 2223 O O . ASP A 1 267 ? 24.678 2.600 -32.738 1.00 95.75 267 ASP A O 1
ATOM 2227 N N . VAL A 1 268 ? 24.689 0.748 -31.478 1.00 95.75 268 VAL A N 1
ATOM 2228 C CA . VAL A 1 268 ? 25.323 1.378 -30.305 1.00 95.75 268 VAL A CA 1
ATOM 2229 C C . VAL A 1 268 ? 26.755 1.818 -30.611 1.00 95.75 268 VAL A C 1
ATOM 2231 O O . VAL A 1 268 ? 27.138 2.928 -30.242 1.00 95.75 268 VAL A O 1
ATOM 2234 N N . LYS A 1 269 ? 27.549 0.977 -31.282 1.00 94.06 269 LYS A N 1
ATOM 2235 C CA . LYS A 1 269 ? 28.933 1.309 -31.654 1.00 94.06 269 LYS A CA 1
ATOM 2236 C C . LYS A 1 269 ? 28.982 2.446 -32.671 1.00 94.06 269 LYS A C 1
ATOM 2238 O O . LYS A 1 269 ? 29.727 3.400 -32.463 1.00 94.06 269 LYS A O 1
ATOM 2243 N N . ALA A 1 270 ? 28.133 2.395 -33.696 1.00 93.44 270 ALA A N 1
ATOM 2244 C CA . ALA A 1 270 ? 28.016 3.460 -34.689 1.00 93.44 270 ALA A CA 1
ATOM 2245 C C . ALA A 1 270 ? 27.602 4.796 -34.046 1.00 93.44 270 ALA A C 1
ATOM 2247 O O . ALA A 1 270 ? 28.154 5.847 -34.366 1.00 93.44 270 ALA A O 1
ATOM 2248 N N . PHE A 1 271 ? 26.673 4.764 -33.085 1.00 94.31 271 PHE A N 1
ATOM 2249 C CA . PHE A 1 271 ? 26.283 5.960 -32.340 1.00 94.31 271 PHE A CA 1
ATOM 2250 C C . PHE A 1 271 ? 27.435 6.515 -31.486 1.00 94.31 271 PHE A C 1
ATOM 2252 O O . PHE A 1 271 ? 27.628 7.728 -31.431 1.00 94.31 271 PHE A O 1
ATOM 2259 N N . HIS A 1 272 ? 28.237 5.649 -30.858 1.00 91.69 272 HIS A N 1
ATOM 2260 C CA . HIS A 1 272 ? 29.395 6.052 -30.053 1.00 91.69 272 HIS A CA 1
ATOM 2261 C C . HIS A 1 272 ? 30.466 6.799 -30.858 1.00 91.69 272 HIS A C 1
ATOM 2263 O O . HIS A 1 272 ? 30.981 7.809 -30.379 1.00 91.69 272 HIS A O 1
ATOM 2269 N N . GLU A 1 273 ? 30.742 6.381 -32.097 1.00 87.19 273 GLU A N 1
ATOM 2270 C CA . GLU A 1 273 ? 31.685 7.074 -32.992 1.00 87.19 273 GLU A CA 1
ATOM 2271 C C . GLU A 1 273 ? 31.269 8.527 -33.297 1.00 87.19 273 GLU A C 1
ATOM 2273 O O . GLU A 1 273 ? 32.121 9.395 -33.502 1.00 87.19 273 GLU A O 1
ATOM 2278 N N . GLY A 1 274 ? 29.961 8.812 -33.297 1.00 79.19 274 GLY A N 1
ATOM 2279 C CA . GLY A 1 274 ? 29.411 10.162 -33.459 1.00 79.19 274 GLY A CA 1
ATOM 2280 C C . GLY A 1 274 ? 29.231 10.937 -32.149 1.00 79.19 274 GLY A C 1
ATOM 2281 O O . GLY A 1 274 ? 29.239 12.166 -32.162 1.00 79.19 274 GLY A O 1
ATOM 2282 N N . PHE A 1 275 ? 29.096 10.239 -31.020 1.00 79.62 275 PHE A N 1
ATOM 2283 C CA . PHE A 1 275 ? 28.795 10.830 -29.713 1.00 79.62 275 PHE A CA 1
ATOM 2284 C C . PHE A 1 275 ? 29.965 11.648 -29.144 1.00 79.62 275 PHE A C 1
ATOM 2286 O O . PHE A 1 275 ? 29.751 12.717 -28.576 1.00 79.62 275 PHE A O 1
ATOM 2293 N N . GLY A 1 276 ? 31.207 11.202 -29.366 1.00 62.84 276 GLY A N 1
ATOM 2294 C CA . GLY A 1 276 ? 32.416 11.896 -28.899 1.00 62.84 276 GLY A CA 1
ATOM 2295 C C . GLY A 1 276 ? 32.664 13.277 -29.525 1.00 62.84 276 GLY A C 1
ATOM 2296 O O . GLY A 1 276 ? 33.483 14.023 -29.011 1.00 62.84 276 GLY A O 1
ATOM 2297 N N . LYS A 1 277 ? 31.950 13.647 -30.600 1.00 52.66 277 LYS A N 1
ATOM 2298 C CA . LYS A 1 277 ? 32.078 14.958 -31.270 1.00 52.66 277 LYS A CA 1
ATOM 2299 C C . LYS A 1 277 ? 31.123 16.037 -30.738 1.00 52.66 277 LYS A C 1
ATOM 2301 O O . LYS A 1 277 ? 31.137 17.149 -31.250 1.00 52.66 277 LYS A O 1
ATOM 2306 N N . VAL A 1 278 ? 30.252 15.697 -29.785 1.00 48.59 278 VAL A N 1
ATOM 2307 C CA . VAL A 1 278 ? 29.179 16.578 -29.270 1.00 48.59 278 VAL A CA 1
ATOM 2308 C C . VAL A 1 278 ? 29.444 17.027 -27.822 1.00 48.59 278 VAL A C 1
ATOM 2310 O O . VAL A 1 278 ? 28.735 17.886 -27.308 1.00 48.59 278 VAL A O 1
ATOM 2313 N N . VAL A 1 279 ? 30.453 16.449 -27.157 1.00 46.03 279 VAL A N 1
ATOM 2314 C CA . VAL A 1 279 ? 30.767 16.674 -25.729 1.00 46.03 279 VAL A CA 1
ATOM 2315 C C . VAL A 1 279 ? 32.110 17.413 -25.529 1.00 46.03 279 VAL A C 1
ATOM 2317 O O . VAL A 1 279 ? 32.503 17.665 -24.392 1.00 46.03 279 VAL A O 1
ATOM 2320 N N . GLU A 1 280 ? 32.787 17.800 -26.617 1.00 37.44 280 GLU A N 1
ATOM 2321 C CA . GLU A 1 280 ? 33.862 18.817 -26.636 1.00 37.44 280 GLU A CA 1
ATOM 2322 C C . GLU A 1 280 ? 33.294 20.183 -27.039 1.00 37.44 280 GLU A C 1
ATOM 2324 O O . GLU A 1 280 ? 33.717 21.194 -26.432 1.00 37.44 280 GLU A O 1
#

Radius of gyration: 25.72 Å; chains: 1; bounding box: 59×56×64 Å

Secondary structure (DSSP, 8-state):
----TT-HHHHHHHHHHHHHS--EEEEEETTEEEEEETTEEEEEE---GGGHHHHHHHHHSHHHHHHHHHHHHHTTEEEETTEEEEEEE-TTS--EEEEEEE--HHHHHHHTT--HHHHHT--SSHHHHHHHHHTSTT---HHHHS--HHHHHHHHH-HHHHHHHHHHHHTTTT-TT-S----HHHHHHHHHHH-GGG-HHHHHHHHHHHHHHHHHHHHHS-HHHHHHH-TTS-HHHHHHHHHHHHHTSTTHHHHHHHS-HHHHHHHHHHHHHHHTTS--